Protein AF-A0A2E4CEV9-F1 (afdb_monomer)

Sequence (209 aa):
AVVLDLYVKAAEQLEVLGEGFYEPPEMVGGQFAQVIVSDEGRLRVISERAWQNVLRPCDTTHDGDVTTLDALVVLNHLRVYGSELPEAPILADFGGVFPDVSGDGRATAFDSLLVLNQIVSMDSPEGESSELSVPRDFAKWLQVADWQANPTDELLATWQPLPMKVASVSHPADQAIHDLYSTTDATLDMKTDDEIEHVGDLLGSKNSV

Radius of gyration: 30.83 Å; Cα contacts (8 Å, |Δi|>4): 240; chains: 1; bounding box: 63×76×94 Å

Structure (mmCIF, N/CA/C/O backbone):
data_AF-A0A2E4CEV9-F1
#
_entry.id   AF-A0A2E4CEV9-F1
#
loop_
_atom_site.group_PDB
_atom_site.id
_atom_site.type_symbol
_atom_site.label_atom_id
_atom_site.label_alt_id
_atom_site.label_comp_id
_atom_site.label_asym_id
_atom_site.label_entity_id
_atom_site.label_seq_id
_atom_site.pdbx_PDB_ins_code
_atom_site.Cartn_x
_atom_site.Cartn_y
_atom_site.Cartn_z
_atom_site.occupancy
_atom_site.B_iso_or_equiv
_atom_site.auth_seq_id
_atom_site.auth_comp_id
_atom_site.auth_asym_id
_atom_site.auth_atom_id
_atom_site.pdbx_PDB_model_num
ATOM 1 N N . ALA A 1 1 ? 6.410 -15.538 -22.702 1.00 69.50 1 ALA A N 1
ATOM 2 C CA . ALA A 1 1 ? 6.382 -15.310 -21.249 1.00 69.50 1 ALA A CA 1
ATOM 3 C C . ALA A 1 1 ? 5.277 -16.167 -20.654 1.00 69.50 1 ALA A C 1
ATOM 5 O O . ALA A 1 1 ? 4.206 -16.239 -21.253 1.00 69.50 1 ALA A O 1
ATOM 6 N N . VAL A 1 2 ? 5.553 -16.862 -19.552 1.00 84.94 2 VAL A N 1
ATOM 7 C CA . VAL A 1 2 ? 4.515 -17.553 -18.777 1.00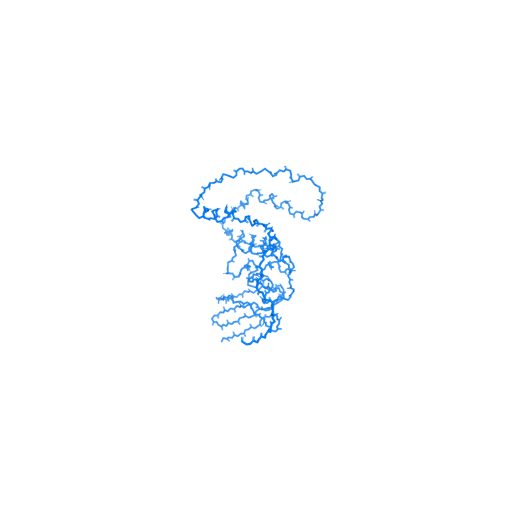 84.94 2 VAL A CA 1
ATOM 8 C C . VAL A 1 2 ? 3.705 -16.488 -18.042 1.00 84.94 2 VAL A C 1
ATOM 10 O O . VAL A 1 2 ? 4.289 -15.550 -17.506 1.00 84.94 2 VAL A O 1
ATOM 13 N N . VAL A 1 3 ? 2.377 -16.608 -18.060 1.00 88.38 3 VAL A N 1
ATOM 14 C CA . VAL A 1 3 ? 1.483 -15.744 -17.283 1.00 88.38 3 VAL A CA 1
ATOM 15 C C . VAL A 1 3 ? 0.762 -16.614 -16.269 1.00 88.38 3 VAL A C 1
ATOM 17 O O . VAL A 1 3 ? 0.170 -17.626 -16.650 1.00 88.38 3 VAL A O 1
ATOM 20 N N . LEU A 1 4 ? 0.843 -16.235 -14.998 1.00 88.06 4 LEU A N 1
ATOM 21 C CA . LEU A 1 4 ? 0.189 -16.929 -13.898 1.00 88.06 4 LEU A CA 1
ATOM 22 C C . LEU A 1 4 ? -0.794 -15.977 -13.216 1.00 88.06 4 LEU A C 1
ATOM 24 O O . LEU A 1 4 ? -0.410 -14.869 -12.846 1.00 88.06 4 LEU A O 1
ATOM 28 N N . ASP A 1 5 ? -2.031 -16.427 -13.024 1.00 90.19 5 ASP A N 1
ATOM 29 C CA . ASP A 1 5 ? -3.026 -15.705 -12.232 1.00 90.19 5 ASP A CA 1
ATOM 30 C C . ASP A 1 5 ? -3.123 -16.377 -10.853 1.00 90.19 5 ASP A C 1
ATOM 32 O O . ASP A 1 5 ? -3.416 -17.574 -10.752 1.00 90.19 5 ASP A O 1
ATOM 36 N N . LEU A 1 6 ? -2.850 -15.618 -9.793 1.00 89.12 6 LEU A N 1
ATOM 37 C CA . LEU A 1 6 ? -2.877 -16.073 -8.406 1.00 89.12 6 LEU A CA 1
ATOM 38 C C . LEU A 1 6 ? -4.004 -15.369 -7.651 1.00 89.12 6 LEU A C 1
ATOM 40 O O . LEU A 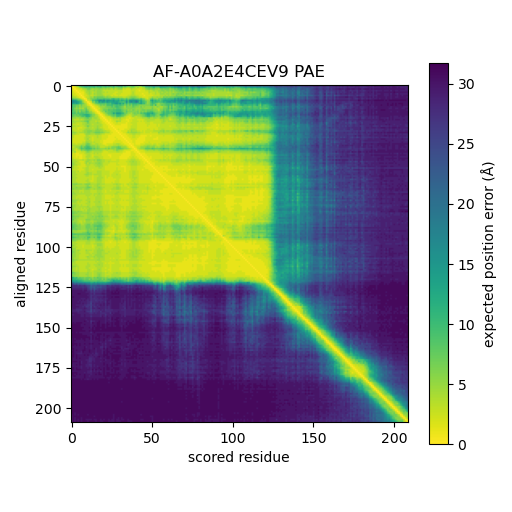1 6 ? -4.093 -14.143 -7.656 1.00 89.12 6 LEU A O 1
ATOM 44 N N . TYR A 1 7 ? -4.836 -16.156 -6.974 1.00 88.81 7 TYR A N 1
ATOM 45 C CA . TYR A 1 7 ? -5.925 -15.663 -6.135 1.00 88.81 7 TYR A CA 1
ATOM 46 C C . TYR A 1 7 ? -5.511 -15.774 -4.671 1.00 88.81 7 TYR A C 1
ATOM 48 O O . TYR A 1 7 ? -5.239 -16.878 -4.198 1.00 88.81 7 TYR A O 1
ATOM 56 N N . VAL A 1 8 ? -5.466 -14.641 -3.974 1.00 85.62 8 VAL A N 1
ATOM 57 C CA . VAL A 1 8 ? -4.940 -14.526 -2.608 1.00 85.62 8 VAL A CA 1
ATOM 58 C C . VAL A 1 8 ? -6.040 -14.050 -1.666 1.00 85.62 8 VAL A C 1
ATOM 60 O O . VAL A 1 8 ? -6.771 -13.103 -1.964 1.00 85.62 8 VAL A O 1
ATOM 63 N N . LYS A 1 9 ? -6.163 -14.717 -0.517 1.00 81.19 9 LYS A N 1
ATOM 64 C CA . LYS A 1 9 ? -7.089 -14.310 0.549 1.00 81.19 9 LYS A CA 1
ATOM 65 C C . LYS A 1 9 ? -6.460 -13.242 1.435 1.00 81.19 9 LYS A C 1
ATOM 67 O O . LYS A 1 9 ? -5.244 -13.193 1.576 1.00 81.19 9 LYS A O 1
ATOM 72 N N . ALA A 1 10 ? -7.293 -12.456 2.114 1.00 66.31 10 ALA A N 1
ATOM 73 C CA . ALA A 1 10 ? -6.883 -11.272 2.878 1.00 66.31 10 ALA A CA 1
ATOM 74 C C . ALA A 1 10 ? -5.729 -11.451 3.899 1.00 66.31 10 ALA A C 1
ATOM 76 O O . ALA A 1 10 ? -5.115 -10.464 4.289 1.00 66.31 10 ALA A O 1
ATOM 77 N N . ALA A 1 11 ? -5.422 -12.666 4.363 1.00 61.22 11 ALA A N 1
ATOM 78 C CA . ALA A 1 11 ? -4.392 -12.906 5.381 1.00 61.22 11 ALA A CA 1
ATOM 79 C C . ALA A 1 11 ? -3.009 -13.307 4.827 1.00 61.22 11 ALA A C 1
ATOM 81 O O . ALA A 1 11 ? -2.077 -13.481 5.610 1.00 61.22 11 ALA A O 1
ATOM 82 N N . GLU A 1 12 ? -2.866 -13.496 3.515 1.00 68.81 12 GLU A N 1
ATOM 83 C CA . GLU A 1 12 ? -1.642 -14.026 2.907 1.00 68.81 12 GLU A CA 1
ATOM 84 C C . GLU A 1 12 ? -0.803 -12.894 2.288 1.00 68.81 12 GLU A C 1
ATOM 86 O O . GLU A 1 12 ? -1.278 -12.157 1.427 1.00 68.81 12 GLU A O 1
ATOM 91 N N . GLN A 1 13 ? 0.451 -12.754 2.733 1.00 70.31 13 GLN A N 1
ATOM 92 C CA . GLN A 1 13 ? 1.457 -11.902 2.087 1.00 70.31 13 GLN A CA 1
ATOM 93 C C . GLN A 1 13 ? 2.272 -12.724 1.092 1.00 70.31 13 GLN A C 1
ATOM 95 O O . GLN A 1 13 ? 2.547 -13.902 1.334 1.00 70.31 13 GLN A O 1
ATOM 100 N N . LEU A 1 14 ? 2.665 -12.099 -0.018 1.00 78.56 14 LEU A N 1
ATOM 101 C CA . LEU A 1 14 ? 3.467 -12.753 -1.041 1.00 78.56 14 LEU A CA 1
ATOM 102 C C . LEU A 1 14 ? 4.930 -12.356 -0.914 1.00 78.56 14 LEU A C 1
ATOM 104 O O . LEU A 1 14 ? 5.278 -11.181 -0.967 1.00 78.56 14 LEU A O 1
ATOM 108 N N . GLU A 1 15 ? 5.788 -13.364 -0.835 1.00 74.12 15 GLU A N 1
ATOM 109 C CA . GLU A 1 15 ? 7.222 -13.197 -1.013 1.00 74.12 15 GLU A CA 1
ATOM 110 C C . GLU A 1 15 ? 7.592 -13.638 -2.431 1.00 74.12 15 GLU A C 1
ATOM 112 O O . GLU A 1 15 ? 7.352 -14.782 -2.830 1.00 74.12 15 GLU A O 1
ATOM 117 N N . VAL A 1 16 ? 8.164 -12.724 -3.212 1.00 69.62 16 VAL A N 1
ATOM 118 C CA . VAL A 1 16 ? 8.698 -13.040 -4.538 1.00 69.62 16 VAL A CA 1
ATOM 119 C C . VAL A 1 16 ? 10.172 -13.387 -4.380 1.00 69.62 16 VAL A C 1
ATOM 121 O O . VAL A 1 16 ? 10.996 -12.534 -4.062 1.00 69.62 16 VAL A O 1
ATOM 124 N N . LEU A 1 17 ? 10.506 -14.661 -4.592 1.00 69.94 17 LEU A N 1
ATOM 125 C CA . LEU A 1 17 ? 11.883 -15.149 -4.560 1.00 69.94 17 LEU A CA 1
ATOM 126 C C . LEU A 1 17 ? 12.555 -14.860 -5.908 1.00 69.94 17 LEU A C 1
ATOM 128 O O . LEU A 1 17 ? 12.492 -15.676 -6.825 1.00 69.94 17 LEU A O 1
ATOM 132 N N . GLY A 1 18 ? 13.170 -13.686 -6.039 1.00 70.44 18 GLY A N 1
ATOM 133 C CA . GLY A 1 18 ? 13.896 -13.272 -7.242 1.00 70.44 18 GLY A CA 1
ATOM 134 C C . GLY A 1 18 ? 13.736 -11.786 -7.541 1.00 70.44 18 GLY A C 1
ATOM 135 O O . GLY A 1 18 ? 13.060 -11.067 -6.810 1.00 70.44 18 GLY A O 1
ATOM 136 N N . GLU A 1 19 ? 14.357 -11.326 -8.626 1.00 71.94 19 GLU A N 1
ATOM 137 C CA . GLU A 1 19 ? 14.128 -9.965 -9.108 1.00 71.94 19 GLU A CA 1
ATOM 138 C C . GLU A 1 19 ? 12.799 -9.904 -9.864 1.00 71.94 19 GLU A C 1
ATOM 140 O O . GLU A 1 19 ? 12.564 -10.640 -10.826 1.00 71.94 19 GLU A O 1
ATOM 145 N N . GLY A 1 20 ? 11.915 -9.026 -9.402 1.00 76.50 20 GLY A N 1
ATOM 146 C CA . GLY A 1 20 ? 10.655 -8.714 -10.051 1.00 76.50 20 GLY A CA 1
ATOM 147 C C . GLY A 1 20 ? 10.344 -7.239 -9.861 1.00 76.50 20 GLY A C 1
ATOM 148 O O . GLY A 1 20 ? 10.626 -6.674 -8.807 1.00 76.50 20 GLY A O 1
ATOM 149 N N . PHE A 1 21 ? 9.783 -6.617 -10.888 1.00 84.00 21 PHE A N 1
ATOM 150 C CA . PHE A 1 21 ? 9.321 -5.239 -10.840 1.00 84.00 21 PHE A CA 1
ATOM 151 C C . PHE A 1 21 ? 7.812 -5.196 -11.013 1.00 84.00 21 PHE A C 1
ATOM 153 O O . PHE A 1 21 ? 7.191 -6.076 -11.616 1.00 84.00 21 PHE A O 1
ATOM 160 N N . TYR A 1 22 ? 7.222 -4.144 -10.479 1.00 86.50 22 TYR A N 1
ATOM 161 C CA . TYR A 1 22 ? 5.807 -3.891 -10.637 1.00 86.50 22 TYR A CA 1
ATOM 162 C C . TYR A 1 22 ? 5.506 -3.264 -11.978 1.00 86.50 22 TYR A C 1
ATOM 164 O O . TYR A 1 22 ? 6.195 -2.348 -12.429 1.00 86.50 22 TYR A O 1
ATOM 172 N N . GLU A 1 23 ? 4.431 -3.732 -12.588 1.00 89.44 23 GLU A N 1
ATOM 173 C CA . GLU A 1 23 ? 3.796 -3.041 -13.696 1.00 89.44 23 GLU A CA 1
ATOM 174 C C . GLU A 1 23 ? 2.464 -2.450 -13.236 1.00 89.44 23 GLU A C 1
ATOM 176 O O . GLU A 1 23 ? 1.873 -2.931 -12.266 1.00 89.44 23 GLU A O 1
ATOM 181 N N . PRO 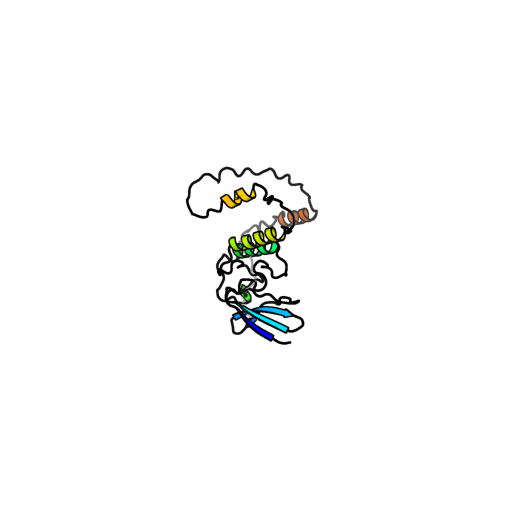A 1 24 ? 1.947 -1.430 -13.947 1.00 89.81 24 PRO A N 1
ATOM 182 C CA . PRO A 1 24 ? 0.615 -0.916 -13.687 1.00 89.81 24 PRO A CA 1
ATOM 183 C C . PRO A 1 24 ? -0.416 -2.050 -13.554 1.00 89.81 24 PRO A C 1
ATOM 185 O O . PRO A 1 24 ? -0.377 -3.013 -14.330 1.00 89.81 24 PRO A O 1
ATOM 188 N N . PRO A 1 25 ? -1.343 -1.942 -12.589 1.00 92.75 25 PRO A N 1
ATOM 189 C CA . PRO A 1 25 ? -2.319 -2.988 -12.341 1.00 92.75 25 PRO A CA 1
ATOM 190 C C . PRO A 1 25 ? -3.240 -3.183 -13.549 1.00 92.75 25 PRO A C 1
ATOM 192 O O . PRO A 1 25 ? -3.445 -2.283 -14.368 1.00 92.75 25 PRO A O 1
ATOM 195 N N . GLU A 1 26 ? -3.833 -4.370 -13.645 1.00 94.94 26 GLU A N 1
ATOM 196 C CA . GLU A 1 26 ? -4.744 -4.749 -14.725 1.00 94.94 26 GLU A CA 1
ATOM 197 C C . GLU A 1 26 ? -6.097 -5.206 -14.185 1.00 94.94 26 GLU A C 1
ATOM 199 O O . GLU A 1 26 ? -6.206 -5.701 -13.068 1.00 94.94 26 GLU A O 1
ATOM 204 N N . MET A 1 27 ? -7.137 -5.106 -15.016 1.00 94.75 27 MET A N 1
ATOM 205 C CA . MET A 1 27 ? -8.403 -5.783 -14.743 1.00 94.75 27 MET A CA 1
ATOM 206 C C . MET A 1 27 ? -8.374 -7.185 -15.352 1.00 94.75 27 MET A C 1
ATOM 208 O O . MET A 1 27 ? -8.320 -7.334 -16.574 1.00 94.75 27 MET A O 1
ATOM 212 N N . VAL A 1 28 ? -8.472 -8.217 -14.518 1.00 93.00 28 VAL A N 1
ATOM 213 C CA . VAL A 1 28 ? -8.535 -9.624 -14.937 1.00 93.00 28 VAL A CA 1
ATOM 214 C C . VAL A 1 28 ? -9.897 -10.177 -14.551 1.00 93.00 28 VAL A C 1
ATOM 216 O O . VAL A 1 28 ? -10.248 -10.222 -13.378 1.00 93.00 28 VAL A O 1
ATOM 219 N N . GLY A 1 29 ? -10.718 -10.542 -15.539 1.00 89.56 29 GLY A N 1
ATOM 220 C CA . GLY A 1 29 ? -12.066 -11.063 -15.269 1.00 89.56 29 GLY A CA 1
ATOM 221 C C . GLY A 1 29 ? -12.983 -10.086 -14.514 1.00 89.56 29 GLY A C 1
ATOM 222 O O . GLY A 1 29 ? -13.923 -10.521 -13.860 1.00 89.56 29 GLY A O 1
ATOM 223 N N . GLY A 1 30 ? -12.710 -8.778 -14.588 1.00 90.25 30 GLY A N 1
ATOM 224 C CA . GLY A 1 30 ? -13.432 -7.747 -13.832 1.00 90.25 30 GLY A CA 1
ATOM 225 C C . GLY A 1 30 ? -12.905 -7.507 -12.414 1.00 90.25 30 GLY A C 1
ATOM 226 O O . GLY A 1 30 ? -13.469 -6.678 -11.709 1.00 90.25 30 GLY A O 1
ATOM 227 N N . GLN A 1 31 ? -11.826 -8.177 -12.008 1.00 92.00 31 GLN A N 1
ATOM 228 C CA . GLN A 1 31 ? -11.169 -7.982 -10.716 1.00 92.00 31 GLN A CA 1
ATOM 229 C C . GLN A 1 31 ? -9.855 -7.222 -10.885 1.00 92.00 31 GLN A C 1
ATOM 231 O O . GLN A 1 31 ? -9.158 -7.392 -11.886 1.00 92.00 31 GLN A O 1
ATOM 236 N N . PHE A 1 32 ? -9.525 -6.386 -9.906 1.00 94.12 32 PHE A N 1
ATOM 237 C CA . PHE A 1 32 ? -8.257 -5.670 -9.860 1.00 94.12 32 PHE A CA 1
ATOM 238 C C . PHE A 1 32 ? -7.114 -6.647 -9.574 1.00 94.12 32 PHE A C 1
ATOM 240 O O . PHE A 1 32 ? -7.159 -7.392 -8.593 1.00 94.12 32 PHE A O 1
ATOM 247 N N . ALA A 1 33 ? -6.102 -6.642 -10.436 1.00 94.69 33 ALA A N 1
ATOM 248 C CA . ALA A 1 33 ? -4.931 -7.489 -10.315 1.00 94.69 33 ALA A CA 1
ATOM 249 C C . ALA A 1 33 ? -3.657 -6.644 -10.251 1.00 94.69 33 ALA A C 1
ATOM 251 O O . ALA A 1 33 ? -3.369 -5.861 -11.158 1.00 94.69 33 ALA A O 1
ATOM 252 N N . GLN A 1 34 ? -2.870 -6.855 -9.200 1.00 93.44 34 GLN A N 1
ATOM 253 C CA . GLN A 1 34 ? -1.516 -6.320 -9.084 1.00 93.44 34 GLN A CA 1
ATOM 254 C C . GLN A 1 34 ? -0.585 -7.138 -9.975 1.00 93.44 34 GLN A C 1
ATOM 256 O O . GLN A 1 34 ? -0.665 -8.369 -9.995 1.00 93.44 34 GLN A O 1
ATOM 261 N N . VAL A 1 35 ? 0.262 -6.467 -10.751 1.00 93.31 35 VAL A N 1
ATOM 262 C CA . VAL A 1 35 ? 1.083 -7.120 -11.770 1.00 93.31 35 VAL A CA 1
ATOM 263 C C . VAL A 1 35 ? 2.546 -7.061 -11.373 1.00 93.31 35 VAL A C 1
ATOM 265 O O . VAL A 1 35 ? 3.107 -5.987 -11.197 1.00 93.31 35 VAL A O 1
ATOM 268 N N . ILE A 1 36 ? 3.175 -8.229 -11.320 1.00 91.06 36 ILE A N 1
ATOM 269 C CA . ILE A 1 36 ? 4.599 -8.384 -11.043 1.00 91.06 36 ILE A CA 1
ATOM 270 C C . ILE A 1 36 ? 5.235 -9.087 -12.238 1.00 91.06 36 ILE A C 1
ATOM 272 O O . ILE A 1 36 ? 4.745 -10.124 -12.693 1.00 91.06 36 ILE A O 1
ATOM 276 N N . VAL A 1 37 ? 6.316 -8.527 -12.766 1.00 90.19 37 VAL A N 1
ATOM 277 C CA . VAL A 1 37 ? 7.030 -9.054 -13.930 1.00 90.19 37 VAL A CA 1
ATOM 278 C C . VAL A 1 37 ? 8.472 -9.354 -13.558 1.00 90.19 37 VAL A C 1
ATOM 280 O O . VAL A 1 37 ? 9.129 -8.567 -12.884 1.00 90.19 37 VAL A O 1
ATOM 283 N N . SER A 1 38 ? 8.960 -10.500 -14.019 1.00 87.06 38 SER A N 1
ATOM 284 C CA . SER A 1 38 ? 10.362 -10.900 -13.965 1.00 87.06 38 SER A CA 1
ATOM 285 C C . SER A 1 38 ? 10.830 -11.361 -15.347 1.00 87.06 38 SER A C 1
ATOM 287 O O . SER A 1 38 ? 10.042 -11.459 -16.294 1.00 87.06 38 SER A O 1
ATOM 289 N N . ASP A 1 39 ? 12.110 -11.708 -15.462 1.00 84.56 39 ASP A N 1
ATOM 290 C CA . ASP A 1 39 ? 12.680 -12.270 -16.693 1.00 84.56 39 ASP A CA 1
ATOM 291 C C . ASP A 1 39 ? 12.013 -13.593 -17.118 1.00 84.56 39 ASP A C 1
ATOM 293 O O . ASP A 1 39 ? 11.989 -13.952 -18.299 1.00 84.56 39 ASP A O 1
ATOM 297 N N . GLU A 1 40 ? 11.448 -14.330 -16.160 1.00 83.00 40 GLU A N 1
ATOM 298 C CA . GLU A 1 40 ? 10.874 -15.660 -16.373 1.00 83.00 40 GLU A CA 1
ATOM 299 C C . GLU A 1 40 ? 9.386 -15.608 -16.751 1.00 83.00 40 GLU A C 1
ATOM 301 O O . GLU A 1 40 ? 8.857 -16.516 -17.410 1.00 83.00 40 GLU A O 1
ATOM 306 N N . GLY A 1 41 ? 8.688 -14.532 -16.385 1.00 87.81 41 GLY A N 1
ATOM 307 C CA . GLY A 1 41 ? 7.264 -14.418 -16.641 1.00 87.81 41 GLY A CA 1
ATOM 308 C C . GLY A 1 41 ? 6.579 -13.267 -15.927 1.00 87.81 41 GLY A C 1
ATOM 309 O O . GLY A 1 41 ? 7.192 -12.319 -15.450 1.00 87.81 41 GLY A O 1
ATOM 310 N N . ARG A 1 42 ? 5.253 -13.358 -15.901 1.00 90.94 42 ARG A N 1
ATOM 311 C CA . ARG A 1 42 ? 4.364 -12.344 -15.350 1.00 90.94 42 ARG A CA 1
ATOM 312 C C . ARG A 1 42 ? 3.374 -12.989 -14.393 1.00 90.94 42 ARG A C 1
ATOM 314 O O . ARG A 1 42 ? 2.683 -13.940 -14.755 1.00 90.94 42 ARG A O 1
ATOM 321 N N . LEU A 1 43 ? 3.296 -12.446 -13.190 1.00 90.81 43 LEU A N 1
ATOM 322 C CA . LEU A 1 43 ? 2.367 -12.835 -12.145 1.00 90.81 43 LEU A CA 1
ATOM 323 C C . LEU A 1 43 ? 1.292 -11.755 -12.015 1.00 90.81 43 LEU A C 1
ATOM 325 O O . LEU A 1 43 ? 1.600 -10.574 -11.861 1.00 90.81 43 LEU A O 1
ATOM 329 N N . ARG A 1 44 ? 0.025 -12.163 -12.079 1.00 94.25 44 ARG A N 1
ATOM 330 C CA . ARG A 1 44 ? -1.123 -11.311 -11.770 1.00 94.25 44 ARG A CA 1
ATOM 331 C C . ARG A 1 44 ? -1.738 -11.775 -10.463 1.00 94.25 44 ARG A C 1
ATOM 333 O O . ARG A 1 44 ? -2.172 -12.919 -10.357 1.00 94.25 44 ARG A O 1
ATOM 340 N N . VAL A 1 45 ? -1.771 -10.893 -9.478 1.00 92.00 45 VAL A N 1
ATOM 341 C CA . VAL A 1 45 ? -2.255 -11.191 -8.133 1.00 92.00 45 VAL A CA 1
ATOM 342 C C . VAL A 1 45 ? -3.607 -10.530 -7.931 1.00 92.00 45 VAL A C 1
ATOM 344 O O . VAL A 1 45 ? -3.704 -9.305 -7.898 1.00 92.00 45 VAL A O 1
ATOM 347 N N . ILE A 1 46 ? -4.644 -11.346 -7.777 1.00 93.00 46 ILE A N 1
ATOM 348 C CA . ILE A 1 46 ? -5.998 -10.912 -7.437 1.00 93.00 46 ILE A CA 1
ATOM 349 C C . ILE A 1 46 ? -6.178 -11.144 -5.937 1.00 93.00 46 ILE A C 1
ATOM 351 O O . ILE A 1 46 ? -6.231 -12.288 -5.483 1.00 93.00 46 ILE A O 1
ATOM 355 N N . SER A 1 47 ? -6.240 -10.055 -5.174 1.00 90.44 47 SER A N 1
ATOM 356 C CA . SER A 1 47 ? -6.336 -10.071 -3.711 1.00 90.44 47 SER A CA 1
ATOM 357 C C . SER A 1 47 ? -7.692 -9.548 -3.244 1.00 90.44 47 SER A C 1
ATOM 359 O O . SER A 1 47 ? -8.229 -8.605 -3.823 1.00 90.44 47 SER A O 1
ATOM 361 N N . GLU A 1 48 ? -8.215 -10.110 -2.152 1.00 90.12 48 GLU A N 1
ATOM 362 C CA . GLU A 1 48 ? -9.357 -9.537 -1.417 1.00 90.12 48 GLU A CA 1
ATOM 363 C C . GLU A 1 48 ? -9.026 -8.161 -0.802 1.00 90.12 48 GLU A C 1
ATOM 365 O O . GLU A 1 48 ? -9.925 -7.381 -0.509 1.00 90.12 48 GLU A O 1
ATOM 370 N N . ARG A 1 49 ? -7.734 -7.838 -0.646 1.00 91.31 49 ARG A N 1
ATOM 371 C CA . ARG A 1 49 ? -7.221 -6.537 -0.190 1.00 91.31 49 ARG A CA 1
ATOM 372 C C . ARG A 1 49 ? -6.582 -5.778 -1.345 1.00 91.31 49 ARG A C 1
ATOM 374 O O . ARG A 1 49 ? -5.380 -5.534 -1.363 1.00 91.31 49 ARG A O 1
ATOM 381 N N . ALA A 1 50 ? -7.384 -5.436 -2.346 1.00 92.38 50 ALA A N 1
ATOM 382 C CA . ALA A 1 50 ? -6.884 -4.834 -3.581 1.00 92.38 50 ALA A CA 1
ATOM 383 C C . ALA A 1 50 ? -6.173 -3.476 -3.379 1.00 92.38 50 ALA A C 1
ATOM 385 O O . ALA A 1 50 ? -5.312 -3.121 -4.181 1.00 92.38 50 ALA A O 1
ATOM 386 N N . TRP A 1 51 ? -6.492 -2.759 -2.295 1.00 95.25 51 TRP A N 1
ATOM 387 C CA . TRP A 1 51 ? -5.889 -1.474 -1.912 1.00 95.25 51 TRP A CA 1
ATOM 388 C C . TRP A 1 51 ? -4.623 -1.581 -1.056 1.00 95.25 51 TRP A C 1
ATOM 390 O O . TRP A 1 51 ? -4.035 -0.555 -0.719 1.00 95.25 51 TRP A O 1
ATOM 400 N N . GLN A 1 52 ? -4.197 -2.800 -0.728 1.00 94.19 52 GLN A N 1
ATOM 401 C CA . GLN A 1 52 ? -2.963 -3.077 -0.006 1.00 94.19 52 GLN A CA 1
ATOM 402 C C . GLN A 1 52 ? -1.917 -3.616 -0.982 1.00 94.19 52 GLN A C 1
ATOM 404 O O . GLN A 1 52 ? -2.216 -4.490 -1.798 1.00 94.19 52 GLN A O 1
ATOM 409 N N . ASN A 1 53 ? -0.675 -3.145 -0.886 1.00 93.44 53 ASN A N 1
ATOM 410 C CA . ASN A 1 53 ? 0.427 -3.714 -1.656 1.00 93.44 53 ASN A CA 1
ATOM 411 C C . ASN A 1 53 ? 0.671 -5.176 -1.222 1.00 93.44 53 ASN A C 1
ATOM 413 O O . ASN A 1 53 ? 0.970 -5.439 -0.054 1.00 93.44 53 ASN A O 1
ATOM 417 N N . VAL A 1 54 ? 0.555 -6.125 -2.163 1.00 91.62 54 VAL A N 1
ATOM 418 C CA . VAL A 1 54 ? 0.669 -7.576 -1.886 1.00 91.62 54 VAL A CA 1
ATOM 419 C C . VAL A 1 54 ? 2.088 -8.040 -1.573 1.00 91.62 54 VAL A C 1
ATOM 421 O O . VAL A 1 54 ? 2.254 -9.081 -0.937 1.00 91.62 54 VAL A O 1
ATOM 424 N N . LEU A 1 55 ? 3.097 -7.296 -2.033 1.00 88.69 55 LEU A N 1
ATOM 425 C CA . LEU A 1 55 ? 4.504 -7.596 -1.772 1.00 88.69 55 LEU A CA 1
ATOM 426 C C . LEU A 1 55 ? 4.938 -7.036 -0.426 1.00 88.69 55 LEU A C 1
ATOM 428 O O . LEU A 1 55 ? 5.608 -7.706 0.358 1.00 88.69 55 LEU A O 1
ATOM 432 N N . ARG A 1 56 ? 4.570 -5.782 -0.162 1.00 90.31 56 ARG A N 1
ATOM 433 C CA . ARG A 1 56 ? 4.988 -5.082 1.045 1.00 90.31 56 ARG A CA 1
ATOM 434 C C . ARG A 1 56 ? 3.960 -4.021 1.428 1.00 90.31 56 ARG A C 1
ATOM 436 O O . ARG A 1 56 ? 3.994 -2.933 0.870 1.00 90.31 56 ARG A O 1
ATOM 443 N N . PRO A 1 57 ? 3.092 -4.274 2.422 1.00 93.31 57 PRO A N 1
ATOM 444 C CA . PRO A 1 57 ? 2.013 -3.344 2.760 1.00 93.31 57 PRO A CA 1
ATOM 445 C C . PRO A 1 57 ? 2.458 -1.924 3.119 1.00 93.31 57 PRO A C 1
ATOM 447 O O . PRO A 1 57 ? 1.707 -0.991 2.883 1.00 93.31 57 PRO A O 1
ATOM 450 N N . CYS A 1 58 ? 3.656 -1.754 3.694 1.00 95.44 58 CYS A N 1
ATOM 451 C CA . CYS A 1 58 ? 4.177 -0.434 4.075 1.00 95.44 58 CYS A CA 1
ATOM 452 C C . CYS A 1 58 ? 4.817 0.352 2.917 1.00 95.44 58 CYS A C 1
ATOM 454 O O . CYS A 1 58 ? 5.110 1.526 3.104 1.00 95.44 58 CYS A O 1
ATOM 456 N N . ASP A 1 59 ? 5.048 -0.281 1.765 1.00 94.94 59 ASP A N 1
ATOM 457 C CA . ASP A 1 59 ? 5.472 0.380 0.525 1.00 94.94 59 ASP A CA 1
ATOM 458 C C . ASP A 1 59 ? 4.203 0.714 -0.273 1.00 94.94 59 ASP A C 1
ATOM 460 O O . ASP A 1 59 ? 3.628 -0.110 -0.984 1.00 94.94 59 ASP A O 1
ATOM 464 N N . THR A 1 60 ? 3.682 1.909 -0.050 1.00 95.88 60 THR A N 1
ATOM 465 C CA . THR A 1 60 ? 2.387 2.363 -0.572 1.00 95.88 60 THR A CA 1
ATOM 466 C C . THR A 1 60 ? 2.511 3.011 -1.949 1.00 95.88 60 THR A C 1
ATOM 468 O O . THR A 1 60 ? 1.522 3.063 -2.684 1.00 95.88 60 THR A O 1
ATOM 471 N N . THR A 1 61 ? 3.706 3.492 -2.311 1.00 93.75 61 THR A N 1
ATOM 472 C CA . THR A 1 61 ? 4.046 3.972 -3.659 1.00 93.75 61 THR A CA 1
ATOM 473 C C . THR A 1 61 ? 4.419 2.832 -4.601 1.00 93.75 61 THR A C 1
ATOM 475 O O . THR A 1 61 ? 4.352 3.011 -5.818 1.00 93.75 61 THR A O 1
ATOM 478 N N . HIS A 1 62 ? 4.751 1.662 -4.052 1.00 89.62 62 HIS A N 1
ATOM 479 C CA . HIS A 1 62 ? 5.260 0.511 -4.782 1.00 89.62 62 HIS A CA 1
ATOM 480 C C . HIS A 1 62 ? 6.570 0.825 -5.520 1.00 89.62 62 HIS A C 1
ATOM 482 O O . HIS A 1 62 ? 6.761 0.435 -6.672 1.00 89.62 62 HIS A O 1
ATOM 488 N N . ASP A 1 63 ? 7.471 1.579 -4.897 1.00 90.19 63 ASP A N 1
ATOM 489 C CA . ASP A 1 63 ? 8.789 1.860 -5.481 1.00 90.19 63 ASP A CA 1
ATOM 490 C C . ASP A 1 63 ? 9.879 0.884 -5.010 1.00 90.19 63 ASP A C 1
ATOM 492 O O . ASP A 1 63 ? 10.993 0.902 -5.538 1.00 90.19 63 ASP A O 1
ATOM 496 N N . GLY A 1 64 ? 9.534 -0.036 -4.104 1.00 88.50 64 GLY A N 1
ATOM 497 C CA . GLY A 1 64 ? 10.431 -1.050 -3.565 1.00 88.50 64 GLY A CA 1
ATOM 498 C C . GLY A 1 64 ? 11.133 -0.629 -2.275 1.00 88.50 64 GLY A C 1
ATOM 499 O O . GLY A 1 64 ? 11.736 -1.489 -1.621 1.00 88.50 64 GLY A O 1
ATOM 500 N N . ASP A 1 65 ? 11.008 0.631 -1.860 1.00 90.25 65 ASP A N 1
ATOM 501 C CA . ASP A 1 65 ? 11.519 1.156 -0.600 1.00 90.25 65 ASP A CA 1
ATOM 502 C C . ASP A 1 65 ? 10.361 1.464 0.364 1.00 90.25 65 ASP A C 1
ATOM 504 O O . ASP A 1 65 ? 9.211 1.601 -0.023 1.00 90.25 65 ASP A O 1
ATOM 508 N N . VAL A 1 66 ? 10.642 1.497 1.670 1.00 93.25 66 VAL A N 1
ATOM 509 C CA . VAL A 1 66 ? 9.670 1.983 2.666 1.00 93.25 66 VAL A CA 1
ATOM 510 C C . VAL A 1 66 ? 10.230 3.263 3.247 1.00 93.25 66 VAL A C 1
ATOM 512 O O . VAL A 1 66 ? 11.213 3.242 3.987 1.00 93.25 66 VAL A O 1
ATOM 515 N N . THR A 1 67 ? 9.619 4.386 2.897 1.00 94.06 67 THR A N 1
ATOM 516 C CA . THR A 1 67 ? 10.106 5.716 3.253 1.00 94.06 67 THR A CA 1
ATOM 517 C C . THR A 1 67 ? 8.990 6.590 3.812 1.00 94.06 67 THR A C 1
ATOM 519 O O . THR A 1 67 ? 7.810 6.254 3.803 1.00 94.06 67 THR A O 1
ATOM 522 N N . THR A 1 68 ? 9.338 7.781 4.299 1.00 96.38 68 THR A N 1
ATOM 523 C CA . THR A 1 68 ? 8.330 8.749 4.754 1.00 96.38 68 THR A CA 1
ATOM 524 C C . THR A 1 68 ? 7.373 9.163 3.629 1.00 96.38 68 THR A C 1
ATOM 526 O O . THR A 1 68 ? 6.260 9.602 3.919 1.00 96.38 68 THR A O 1
ATOM 529 N N . LEU A 1 69 ? 7.772 9.025 2.355 1.00 96.75 69 LEU A N 1
ATOM 530 C CA . LEU A 1 69 ? 6.892 9.295 1.217 1.00 96.75 69 LEU A CA 1
ATOM 531 C C . LEU A 1 69 ? 5.651 8.400 1.260 1.00 96.75 69 LEU A C 1
ATOM 533 O O . LEU A 1 69 ? 4.551 8.903 1.039 1.00 96.75 69 LEU A O 1
ATOM 537 N N . ASP A 1 70 ? 5.816 7.135 1.643 1.00 97.94 70 ASP A N 1
ATOM 538 C CA . ASP A 1 70 ? 4.719 6.183 1.768 1.00 97.94 70 ASP A CA 1
ATOM 539 C C . ASP A 1 70 ? 3.668 6.656 2.775 1.00 97.94 70 ASP A C 1
ATOM 541 O O . ASP A 1 70 ? 2.479 6.769 2.485 1.00 97.94 70 ASP A O 1
ATOM 545 N N . ALA A 1 71 ? 4.114 7.086 3.954 1.00 97.31 71 ALA A N 1
ATOM 546 C CA . ALA A 1 71 ? 3.210 7.609 4.973 1.00 97.31 71 ALA A CA 1
ATOM 547 C C . ALA A 1 71 ? 2.468 8.874 4.496 1.00 97.31 71 ALA A C 1
ATOM 549 O O . ALA A 1 71 ? 1.291 9.077 4.823 1.00 97.31 71 ALA A O 1
ATOM 550 N N . LEU A 1 72 ? 3.150 9.729 3.723 1.00 97.94 72 LEU A N 1
ATOM 551 C CA . LEU A 1 72 ? 2.594 10.976 3.202 1.00 97.94 72 LEU A CA 1
ATOM 552 C C . LEU A 1 72 ? 1.557 10.745 2.101 1.00 97.94 72 LEU A C 1
ATOM 554 O O . LEU A 1 72 ? 0.558 11.469 2.078 1.00 97.94 72 LEU A O 1
ATOM 558 N N . VAL A 1 73 ? 1.747 9.766 1.209 1.00 96.62 73 VAL A N 1
ATOM 559 C CA . VAL A 1 73 ? 0.756 9.486 0.158 1.00 96.62 73 VAL A CA 1
ATOM 560 C C . VAL A 1 73 ? -0.543 8.936 0.741 1.00 96.62 73 VAL A C 1
ATOM 562 O O . VAL A 1 73 ? -1.609 9.337 0.274 1.00 96.62 73 VAL A O 1
ATOM 565 N N . VAL A 1 74 ? -0.485 8.152 1.825 1.00 96.62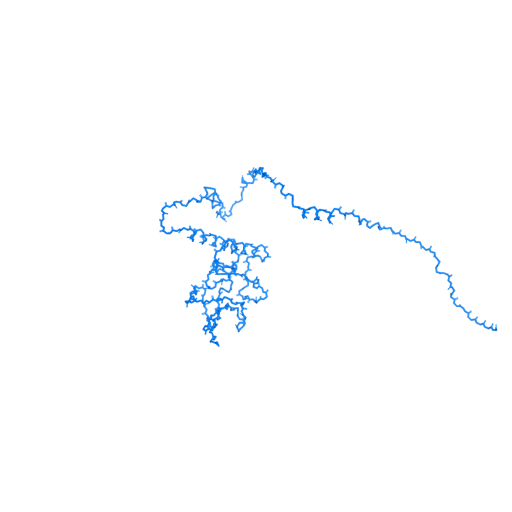 74 VAL A N 1
ATOM 566 C CA . VAL A 1 74 ? -1.682 7.720 2.571 1.00 96.62 74 VAL A CA 1
ATOM 567 C C . VAL A 1 74 ? -2.436 8.915 3.155 1.00 96.62 74 VAL A C 1
ATOM 569 O O . VAL A 1 74 ? -3.644 9.057 2.956 1.00 96.62 74 VAL A O 1
ATOM 572 N N . LEU A 1 75 ? -1.735 9.829 3.833 1.00 97.06 75 LEU A N 1
ATOM 573 C CA . LEU A 1 75 ? -2.370 11.006 4.431 1.00 97.06 75 LEU A CA 1
ATOM 574 C C . LEU A 1 75 ? -2.953 11.939 3.361 1.00 97.06 75 LEU A C 1
ATOM 576 O O . LEU A 1 75 ? -4.029 12.516 3.542 1.00 97.06 75 LEU A O 1
ATOM 580 N N . ASN A 1 76 ? -2.254 12.083 2.234 1.00 95.94 76 ASN A N 1
ATOM 581 C CA . ASN A 1 76 ? -2.744 12.855 1.104 1.00 95.94 76 ASN A CA 1
ATOM 582 C C . ASN A 1 76 ? -3.987 12.204 0.481 1.00 95.94 76 ASN A C 1
ATOM 584 O O . ASN A 1 76 ? -4.960 12.907 0.214 1.00 95.94 76 ASN A O 1
ATOM 588 N N . HIS A 1 77 ? -3.994 10.877 0.323 1.00 94.88 77 HIS A N 1
ATOM 589 C CA . HIS A 1 77 ? -5.169 10.132 -0.119 1.00 94.88 77 HIS A CA 1
ATOM 590 C C . HIS A 1 77 ? -6.359 10.385 0.814 1.00 94.88 77 HIS A C 1
ATOM 592 O O . HIS A 1 77 ? -7.407 10.829 0.350 1.00 94.88 77 HIS A O 1
ATOM 598 N N . LEU A 1 78 ? -6.186 10.199 2.129 1.00 95.44 78 LEU A N 1
ATOM 599 C CA . LEU A 1 78 ? -7.227 10.457 3.131 1.00 95.44 78 LEU A CA 1
ATOM 600 C C . LEU A 1 78 ? -7.777 11.887 3.033 1.00 95.44 78 LEU A C 1
ATOM 602 O O . LEU A 1 78 ? -8.985 12.104 3.120 1.00 95.44 78 LEU A O 1
ATOM 606 N N . ARG A 1 79 ? -6.907 12.880 2.826 1.00 95.06 79 ARG A N 1
ATOM 607 C CA . ARG A 1 79 ? -7.319 14.283 2.702 1.00 95.06 79 ARG A CA 1
ATOM 608 C C . ARG A 1 79 ? -8.122 14.568 1.430 1.00 95.06 79 ARG A C 1
ATOM 610 O O . ARG A 1 79 ? -8.998 15.430 1.467 1.00 95.06 79 ARG A O 1
ATOM 617 N N . VAL A 1 80 ? -7.792 13.914 0.318 1.00 93.38 80 VAL A N 1
ATOM 618 C CA . VAL A 1 80 ? -8.401 14.182 -0.995 1.00 93.38 80 VAL A CA 1
ATOM 619 C C . VAL A 1 80 ? -9.659 13.341 -1.221 1.00 93.38 80 VAL A C 1
ATOM 621 O O . VAL A 1 80 ? -10.663 13.873 -1.689 1.00 93.38 80 VAL A O 1
ATOM 624 N N . TYR A 1 81 ? -9.617 12.057 -0.871 1.00 92.44 81 TYR A N 1
ATOM 625 C CA . TYR A 1 81 ? -10.647 11.070 -1.206 1.00 92.44 81 TYR A CA 1
ATOM 626 C C . TYR A 1 81 ? -11.443 10.575 0.009 1.00 92.44 81 TYR A C 1
ATOM 628 O O . TYR A 1 81 ? -12.507 9.983 -0.153 1.00 92.44 81 TYR A O 1
ATOM 636 N N . GLY A 1 82 ? -10.983 10.863 1.229 1.00 93.56 82 GLY A N 1
ATOM 637 C CA . GLY A 1 82 ? -11.581 10.341 2.456 1.00 93.56 82 GLY A CA 1
ATOM 638 C C . GLY A 1 82 ? -11.072 8.942 2.804 1.00 93.56 82 GLY A C 1
ATOM 639 O O . GLY A 1 82 ? -10.066 8.477 2.268 1.00 93.56 82 GLY A O 1
ATOM 640 N N . SER A 1 83 ? -11.750 8.291 3.754 1.00 94.88 83 SER A N 1
ATOM 641 C CA . SER A 1 83 ? -11.294 7.019 4.325 1.00 94.88 83 SER A CA 1
ATOM 642 C C . SER A 1 83 ? -11.915 5.770 3.714 1.00 94.88 83 SER A C 1
ATOM 644 O O . SER A 1 83 ? -11.411 4.680 3.945 1.00 94.88 83 SER A O 1
ATOM 646 N N . GLU A 1 84 ? -13.041 5.894 3.015 1.00 93.50 84 GLU A N 1
ATOM 647 C CA . GLU A 1 84 ? -13.737 4.738 2.446 1.00 93.50 84 GLU A CA 1
ATOM 648 C C . GLU A 1 84 ? -13.067 4.318 1.138 1.00 93.50 84 GLU A C 1
ATOM 650 O O . GLU A 1 84 ? -12.901 5.143 0.238 1.00 93.50 84 GLU A O 1
ATOM 655 N N . LEU A 1 85 ? -12.722 3.037 1.025 1.00 93.81 85 LEU A N 1
ATOM 656 C CA . LEU A 1 85 ? -12.177 2.462 -0.198 1.00 93.81 85 LEU A CA 1
ATOM 657 C C . LEU A 1 85 ? -13.215 1.532 -0.841 1.00 93.81 85 LEU A C 1
ATOM 659 O O . LEU A 1 85 ? -13.801 0.693 -0.154 1.00 93.81 85 LEU A O 1
ATOM 663 N N . PRO A 1 86 ? -13.476 1.656 -2.154 1.00 92.31 86 PRO A N 1
ATOM 664 C CA . PRO A 1 86 ? -14.362 0.739 -2.863 1.00 92.31 86 PRO A CA 1
ATOM 665 C C . PRO A 1 86 ? -13.904 -0.719 -2.739 1.00 92.31 86 PRO A C 1
ATOM 667 O O . PRO A 1 86 ? -12.764 -1.031 -3.062 1.00 92.31 86 PRO A O 1
ATOM 670 N N . GLU A 1 87 ? -14.799 -1.634 -2.365 1.00 88.12 87 GLU A N 1
ATOM 671 C CA . GLU A 1 87 ? -14.482 -3.073 -2.259 1.00 88.12 87 GLU A CA 1
ATOM 672 C C . GLU A 1 87 ? -13.945 -3.659 -3.580 1.00 88.12 87 GLU A C 1
ATOM 674 O O . GLU A 1 87 ? -13.074 -4.525 -3.586 1.00 88.12 87 GLU A O 1
ATOM 679 N N . ALA A 1 88 ? -14.430 -3.141 -4.711 1.00 87.62 88 ALA A N 1
ATOM 680 C CA . ALA A 1 88 ? -13.985 -3.512 -6.048 1.00 87.62 88 ALA A CA 1
ATOM 681 C C . ALA A 1 88 ? -13.352 -2.299 -6.756 1.00 87.62 88 ALA A C 1
ATOM 683 O O . ALA A 1 88 ? -14.068 -1.558 -7.439 1.00 87.62 88 ALA A O 1
ATOM 684 N N . PRO A 1 89 ? -12.033 -2.068 -6.604 1.00 89.75 89 PRO A N 1
ATOM 685 C CA . PRO A 1 89 ? -11.357 -0.989 -7.307 1.00 89.75 89 PRO A CA 1
ATOM 686 C C . PRO A 1 89 ? -11.400 -1.181 -8.820 1.00 89.75 89 PRO A C 1
ATOM 688 O O . PRO A 1 89 ? -11.227 -2.284 -9.343 1.00 89.75 89 PRO A O 1
ATOM 691 N N . ILE A 1 90 ? -11.558 -0.067 -9.527 1.00 91.50 90 ILE A N 1
ATOM 692 C CA . ILE A 1 90 ? -11.309 0.031 -10.964 1.00 91.50 90 ILE A CA 1
ATOM 693 C C . ILE A 1 90 ? -10.024 0.827 -11.200 1.00 91.50 90 ILE A C 1
ATOM 695 O O . ILE A 1 90 ? -9.647 1.674 -10.392 1.00 91.50 90 ILE A O 1
ATO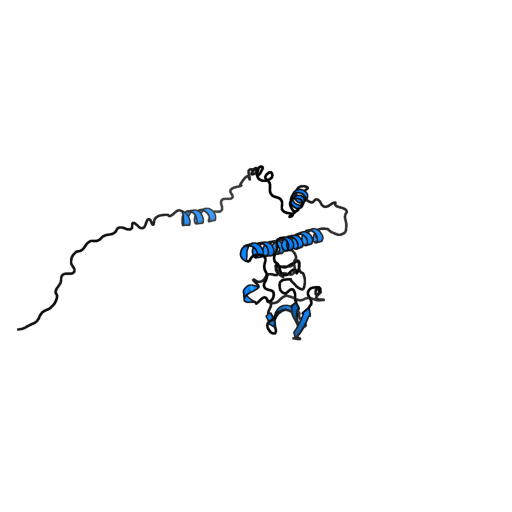M 699 N N . LEU A 1 91 ? -9.367 0.607 -12.341 1.00 90.12 91 LEU A N 1
ATOM 700 C CA . LEU A 1 91 ? -8.099 1.283 -12.664 1.00 90.12 91 LEU A CA 1
ATOM 701 C C . LEU A 1 91 ? -8.200 2.816 -12.662 1.00 90.12 91 LEU A C 1
ATOM 703 O O . LEU A 1 91 ? -7.215 3.485 -12.371 1.00 90.12 91 LEU A O 1
ATOM 70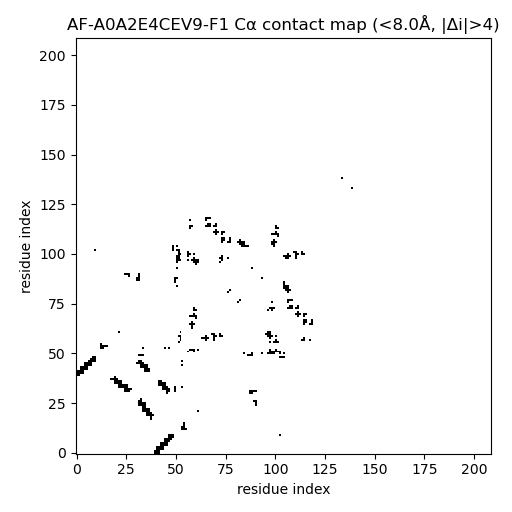7 N N . ALA A 1 92 ? -9.377 3.365 -12.978 1.00 87.06 92 ALA A N 1
ATOM 708 C CA . ALA A 1 92 ? -9.605 4.809 -12.979 1.00 87.06 92 ALA A CA 1
ATOM 709 C C . ALA A 1 92 ? -9.530 5.430 -11.571 1.00 87.06 92 ALA A C 1
ATOM 711 O O . ALA A 1 92 ? -9.120 6.581 -11.447 1.00 87.06 92 ALA A O 1
ATOM 712 N N . ASP A 1 93 ? -9.876 4.661 -10.536 1.00 84.31 93 ASP A N 1
ATOM 713 C CA . ASP A 1 93 ? -9.976 5.143 -9.154 1.00 84.31 93 ASP A CA 1
ATOM 714 C C . ASP A 1 93 ? -8.697 4.866 -8.348 1.00 84.31 93 ASP A C 1
ATOM 716 O O . ASP A 1 93 ? -8.477 5.481 -7.311 1.00 84.31 93 ASP A O 1
ATOM 720 N N . PHE A 1 94 ? -7.833 3.960 -8.822 1.00 87.50 94 PHE A N 1
ATOM 721 C CA . PHE A 1 94 ? -6.671 3.470 -8.074 1.00 87.50 94 PHE A CA 1
ATOM 722 C C . PHE A 1 94 ? -5.637 4.559 -7.733 1.00 87.50 94 PHE A C 1
ATOM 724 O O . PHE A 1 94 ? -4.910 4.440 -6.753 1.00 87.50 94 PHE A O 1
ATOM 731 N N . GLY A 1 95 ? -5.528 5.624 -8.535 1.00 84.81 95 GLY A N 1
ATOM 732 C CA . GLY A 1 95 ? -4.649 6.764 -8.233 1.00 84.81 95 GLY A CA 1
ATOM 733 C C . GLY A 1 95 ? -3.142 6.456 -8.171 1.00 84.81 95 GLY A C 1
ATOM 734 O O . GLY A 1 95 ? -2.355 7.376 -7.969 1.00 84.81 95 GLY A O 1
ATOM 735 N N . GLY A 1 96 ? -2.736 5.198 -8.379 1.00 89.69 96 GLY A N 1
ATOM 736 C CA . GLY A 1 96 ? -1.343 4.754 -8.389 1.00 89.69 96 GLY A CA 1
ATOM 737 C C . GLY A 1 96 ? -0.746 4.458 -7.012 1.00 89.69 96 GLY A C 1
ATOM 738 O O . GLY A 1 96 ? 0.468 4.319 -6.934 1.00 89.69 96 GLY A O 1
ATOM 739 N N . VAL A 1 97 ? -1.551 4.386 -5.948 1.00 93.88 97 VAL A N 1
ATOM 740 C CA . VAL A 1 97 ? -1.062 4.166 -4.575 1.00 93.88 97 VAL A CA 1
ATOM 741 C C . VAL A 1 97 ? -1.896 3.120 -3.841 1.00 93.88 97 VAL A C 1
ATOM 743 O O . VAL A 1 97 ? -3.068 2.916 -4.152 1.00 93.88 97 VAL A O 1
ATOM 746 N N . PHE A 1 98 ? -1.299 2.494 -2.830 1.00 95.88 98 PHE A N 1
ATOM 747 C CA . PHE A 1 98 ? -1.927 1.495 -1.965 1.00 95.88 98 PHE A CA 1
ATOM 748 C C . PHE A 1 98 ? -2.126 2.050 -0.548 1.00 95.88 98 PHE A C 1
ATOM 750 O O . PHE A 1 98 ? -1.265 1.858 0.310 1.00 95.88 98 PHE A O 1
ATOM 757 N N . PRO A 1 99 ? -3.218 2.791 -0.283 1.00 96.69 99 PRO A N 1
ATOM 758 C CA . PRO A 1 99 ? -3.359 3.538 0.961 1.00 96.69 99 PRO A CA 1
ATOM 759 C C . PRO A 1 99 ? -3.773 2.688 2.177 1.00 96.69 99 PRO A C 1
ATOM 761 O O . PRO A 1 99 ? -3.697 3.184 3.299 1.00 96.69 99 PRO A O 1
ATOM 764 N N . ASP A 1 100 ? -4.220 1.445 1.973 1.00 96.38 100 ASP A N 1
ATOM 765 C CA . ASP A 1 100 ? -4.715 0.545 3.026 1.00 96.38 100 ASP A CA 1
ATOM 766 C C . ASP A 1 100 ? -3.606 -0.392 3.524 1.00 96.38 100 ASP A C 1
ATOM 768 O O . ASP A 1 100 ? -3.462 -1.538 3.089 1.00 96.38 100 ASP A O 1
ATOM 772 N N . VAL A 1 101 ? -2.779 0.115 4.435 1.00 96.31 101 VAL A N 1
ATOM 773 C CA . VAL A 1 101 ? -1.636 -0.622 4.994 1.00 96.31 101 VAL A CA 1
ATOM 774 C C . VAL A 1 101 ? -2.101 -1.679 5.992 1.00 96.31 101 VAL A C 1
ATOM 776 O O . VAL A 1 101 ? -1.486 -2.741 6.092 1.00 96.31 101 VAL A O 1
ATOM 779 N N . SER A 1 102 ? -3.189 -1.428 6.719 1.00 94.38 102 SER A N 1
ATOM 780 C CA . SER A 1 102 ? -3.770 -2.358 7.691 1.00 94.38 102 SER A CA 1
ATOM 781 C C . SER A 1 102 ? -4.561 -3.504 7.036 1.00 94.38 102 SER A C 1
ATOM 783 O O . SER A 1 102 ? -4.645 -4.609 7.590 1.00 94.38 102 SER A O 1
ATOM 785 N N . GLY A 1 103 ? -5.072 -3.284 5.824 1.00 93.12 103 GLY A N 1
ATOM 786 C CA . GLY A 1 103 ? -5.894 -4.222 5.070 1.00 93.12 103 GLY A CA 1
ATOM 787 C C . GLY A 1 103 ? -7.319 -4.338 5.617 1.00 93.12 103 GLY A C 1
ATOM 788 O O . GLY A 1 103 ? -7.899 -5.432 5.577 1.00 93.12 103 GLY A O 1
ATOM 789 N N . ASP A 1 104 ? -7.849 -3.270 6.216 1.00 92.94 104 ASP A N 1
ATOM 790 C CA . ASP A 1 104 ? -9.199 -3.225 6.789 1.00 92.94 104 ASP A CA 1
ATOM 791 C C . ASP A 1 104 ? -10.250 -2.645 5.822 1.00 92.94 104 ASP A C 1
ATOM 793 O O . ASP A 1 104 ? -11.435 -2.560 6.161 1.00 92.94 104 ASP A O 1
ATOM 797 N N . GLY A 1 105 ? -9.832 -2.308 4.597 1.00 92.69 105 GLY A N 1
ATOM 798 C CA . GLY A 1 105 ? -10.673 -1.709 3.570 1.00 92.69 105 GLY A CA 1
ATOM 799 C C . GLY A 1 105 ? -10.865 -0.206 3.750 1.00 92.69 105 GLY A C 1
ATOM 800 O O . GLY A 1 105 ? -11.761 0.367 3.126 1.00 92.69 105 GLY A O 1
ATOM 801 N N . ARG A 1 106 ? -10.073 0.451 4.607 1.00 95.69 106 ARG A N 1
ATOM 802 C CA . ARG A 1 106 ? -10.139 1.893 4.847 1.00 95.69 106 ARG A CA 1
ATOM 803 C C . ARG A 1 106 ? -8.751 2.518 4.752 1.00 95.69 106 ARG A C 1
ATOM 805 O O . ARG A 1 106 ? -7.760 1.963 5.191 1.00 95.69 106 ARG A O 1
ATOM 812 N N . ALA A 1 107 ? -8.692 3.726 4.199 1.00 95.81 107 ALA A N 1
ATOM 813 C CA . ALA A 1 107 ? -7.489 4.552 4.209 1.00 95.81 107 ALA A CA 1
ATOM 814 C C . ALA A 1 107 ? -7.568 5.534 5.380 1.00 95.81 107 ALA A C 1
ATOM 816 O O . ALA A 1 107 ? -8.289 6.529 5.314 1.00 95.81 107 ALA A O 1
ATOM 817 N N . THR A 1 108 ? -6.861 5.280 6.473 1.00 97.12 108 THR A N 1
ATOM 818 C CA . THR A 1 108 ? -6.933 6.100 7.688 1.00 97.12 108 THR A CA 1
ATOM 819 C C . THR A 1 108 ? -5.565 6.632 8.109 1.00 97.12 108 THR A C 1
ATOM 821 O O . THR A 1 108 ? -4.519 6.254 7.591 1.00 97.12 108 THR A O 1
ATOM 824 N N . ALA A 1 109 ? -5.550 7.522 9.107 1.00 97.00 109 ALA A N 1
ATOM 825 C CA . ALA A 1 109 ? -4.295 7.957 9.716 1.00 97.00 109 ALA A CA 1
ATOM 826 C C . ALA A 1 109 ? -3.542 6.798 10.400 1.00 97.00 109 ALA A C 1
ATOM 828 O O . ALA A 1 109 ? -2.332 6.894 10.591 1.00 97.00 109 ALA A O 1
ATOM 829 N N . PHE A 1 110 ? -4.234 5.710 10.763 1.00 97.44 110 PHE A N 1
ATOM 830 C CA . PHE A 1 110 ? -3.598 4.523 11.325 1.00 97.44 110 PHE A CA 1
ATOM 831 C C . PHE A 1 110 ? -2.671 3.853 10.304 1.00 97.44 110 PHE A C 1
ATOM 833 O O . PHE A 1 110 ? -1.553 3.495 10.660 1.00 97.44 110 PHE A O 1
ATOM 840 N N . ASP A 1 111 ? -3.067 3.793 9.032 1.00 98.00 111 ASP A N 1
ATOM 841 C CA . ASP A 1 111 ? -2.258 3.231 7.948 1.00 98.00 111 ASP A CA 1
ATOM 842 C C . ASP A 1 111 ? -0.946 4.008 7.757 1.00 98.00 111 ASP A C 1
ATOM 844 O O . ASP A 1 111 ? 0.131 3.412 7.720 1.00 98.00 111 ASP A O 1
ATOM 848 N N . SER A 1 112 ? -0.995 5.347 7.783 1.00 97.56 112 SER A N 1
ATOM 849 C CA . SER A 1 112 ? 0.212 6.192 7.786 1.00 97.56 112 SER A CA 1
ATOM 850 C C . SER A 1 112 ? 1.119 5.922 8.993 1.00 97.56 112 SER A C 1
ATOM 852 O O . SER A 1 112 ? 2.344 5.942 8.870 1.00 97.56 112 SER A O 1
ATOM 854 N N . LEU A 1 113 ? 0.540 5.690 10.176 1.00 97.81 113 LEU A N 1
ATOM 855 C CA . LEU A 1 113 ? 1.313 5.408 11.388 1.00 97.81 113 LEU A CA 1
ATOM 856 C C . LEU A 1 113 ? 1.996 4.037 11.329 1.00 97.81 113 LEU A C 1
ATOM 858 O O . LEU A 1 113 ? 3.109 3.905 11.839 1.00 97.81 113 LEU A O 1
ATOM 862 N N . LEU A 1 114 ? 1.375 3.036 10.697 1.00 96.31 114 LEU A N 1
ATOM 863 C CA . LEU A 1 114 ? 1.994 1.724 10.486 1.00 96.31 114 LEU A CA 1
ATOM 864 C C . LEU A 1 114 ? 3.274 1.840 9.651 1.00 96.31 114 LEU A C 1
ATOM 866 O O . LEU A 1 114 ? 4.300 1.283 10.039 1.00 96.31 114 LEU A O 1
ATOM 870 N N . VAL A 1 115 ? 3.246 2.637 8.580 1.00 96.00 115 VAL A N 1
ATOM 871 C CA . VAL A 1 115 ? 4.431 2.916 7.752 1.00 96.00 115 VAL A CA 1
ATOM 872 C C . VAL A 1 115 ? 5.540 3.575 8.572 1.00 96.00 115 VAL A C 1
ATOM 874 O O . VAL A 1 115 ? 6.678 3.113 8.570 1.00 96.00 115 VAL A O 1
ATOM 877 N N . LEU A 1 116 ? 5.224 4.637 9.320 1.00 94.38 116 LEU A N 1
ATOM 878 C CA . LEU A 1 116 ? 6.223 5.344 10.130 1.00 94.38 116 LEU A CA 1
ATOM 879 C C . LEU A 1 116 ? 6.849 4.436 11.196 1.00 94.38 116 LEU A C 1
ATOM 881 O O . LEU A 1 116 ? 8.059 4.481 11.417 1.00 94.38 116 LEU A O 1
ATOM 885 N N . ASN A 1 117 ? 6.042 3.582 11.827 1.00 93.94 117 ASN A N 1
ATOM 886 C CA . ASN A 1 117 ? 6.537 2.594 12.783 1.00 93.94 117 ASN A CA 1
ATOM 887 C C . ASN A 1 117 ? 7.474 1.574 12.118 1.00 93.94 117 ASN A C 1
ATOM 889 O O . ASN A 1 117 ? 8.475 1.178 12.723 1.00 93.94 117 ASN A O 1
ATOM 893 N N . GLN A 1 118 ? 7.182 1.169 10.880 1.00 93.31 118 GLN A N 1
ATOM 894 C CA . GLN A 1 118 ? 8.040 0.270 10.112 1.00 93.31 118 GLN A CA 1
ATOM 895 C C . GLN A 1 118 ? 9.410 0.903 9.828 1.00 93.31 118 GLN A C 1
ATOM 897 O O . GLN A 1 118 ? 10.425 0.240 10.027 1.00 93.31 118 GLN A O 1
ATOM 902 N N . ILE A 1 119 ? 9.452 2.186 9.452 1.00 92.06 119 ILE A N 1
ATOM 903 C CA . ILE A 1 119 ? 10.705 2.924 9.202 1.00 92.06 119 ILE A CA 1
ATOM 904 C C . ILE A 1 119 ? 11.573 2.967 10.465 1.00 92.06 119 ILE A C 1
ATOM 906 O O . ILE A 1 119 ? 12.740 2.590 10.432 1.00 92.06 119 ILE A O 1
ATOM 910 N N . VAL A 1 120 ? 10.988 3.342 11.609 1.00 89.75 120 VAL A N 1
ATOM 911 C CA . VAL A 1 120 ? 11.710 3.387 12.898 1.00 89.75 120 VAL A CA 1
ATOM 912 C C . VAL A 1 120 ? 12.266 2.012 13.288 1.00 89.75 120 VAL A C 1
ATOM 914 O O . VAL A 1 120 ? 13.337 1.912 13.890 1.00 89.75 120 VAL A O 1
ATOM 917 N N . SER A 1 121 ? 11.545 0.945 12.938 1.00 85.81 121 SER A N 1
ATOM 918 C CA . SER A 1 121 ? 11.972 -0.429 13.208 1.00 85.81 121 SER A CA 1
ATOM 919 C C . SER A 1 121 ? 13.122 -0.873 12.296 1.00 85.81 121 SER A C 1
ATOM 921 O O . SER A 1 121 ? 13.994 -1.607 12.749 1.00 85.81 121 SER A O 1
ATOM 923 N N . MET A 1 122 ? 13.154 -0.414 11.040 1.00 80.56 122 MET A N 1
ATOM 924 C CA . MET A 1 122 ? 14.242 -0.685 10.087 1.00 80.56 122 MET A CA 1
ATOM 925 C C . MET A 1 122 ? 15.537 0.057 10.450 1.00 80.56 122 MET A C 1
ATOM 927 O O . MET A 1 122 ? 16.623 -0.496 10.293 1.00 80.56 122 MET A O 1
ATOM 931 N N . ASP A 1 123 ? 15.426 1.272 10.992 1.00 68.94 123 ASP A N 1
ATOM 932 C CA . ASP A 1 123 ? 16.560 2.108 11.419 1.00 68.94 123 ASP A CA 1
ATOM 933 C C . ASP A 1 123 ? 17.198 1.669 12.751 1.00 68.94 123 ASP A C 1
ATOM 935 O O . ASP A 1 123 ? 18.148 2.297 13.225 1.00 68.94 123 ASP A O 1
ATOM 939 N N . SER A 1 124 ? 16.699 0.597 13.373 1.00 63.84 124 SER A N 1
ATOM 940 C CA . SER A 1 124 ? 17.280 0.009 14.583 1.00 63.84 124 SER A CA 1
ATOM 941 C C . SER A 1 124 ? 18.204 -1.162 14.212 1.00 63.84 124 SER A C 1
ATOM 943 O O . SER A 1 124 ? 17.733 -2.298 14.144 1.00 63.84 124 SER A O 1
ATOM 945 N N . PRO A 1 125 ? 19.515 -0.946 13.972 1.00 50.66 125 PRO A N 1
ATOM 946 C CA . PRO A 1 125 ? 20.447 -2.043 13.747 1.00 50.66 125 PRO A CA 1
ATOM 947 C C . PRO A 1 125 ? 20.480 -2.960 14.975 1.00 50.66 125 PRO A C 1
ATOM 949 O O . PRO A 1 125 ? 20.564 -2.504 16.115 1.00 50.66 125 PRO A O 1
ATOM 952 N N . GLU A 1 126 ? 20.437 -4.266 14.726 1.00 54.47 126 GLU A N 1
ATOM 953 C CA . GLU A 1 126 ? 20.247 -5.373 15.681 1.00 54.47 126 GLU A CA 1
ATOM 954 C C . GLU A 1 126 ? 21.407 -5.571 16.688 1.00 54.47 126 GLU A C 1
ATOM 956 O O . GLU A 1 126 ? 21.612 -6.658 17.226 1.00 54.47 126 GLU A O 1
ATOM 961 N N . GLY A 1 127 ? 22.204 -4.536 16.951 1.00 51.66 127 GLY A N 1
ATOM 962 C CA . GLY A 1 127 ? 23.556 -4.679 17.473 1.00 51.66 127 GLY A CA 1
ATOM 963 C C . GLY A 1 127 ? 24.014 -3.651 18.492 1.00 51.66 127 GLY A C 1
ATOM 964 O O . GLY A 1 127 ? 25.197 -3.645 18.783 1.00 51.66 127 GLY A O 1
ATOM 965 N N . GLU A 1 128 ? 23.169 -2.800 19.075 1.00 42.41 128 GLU A N 1
ATOM 966 C CA . GLU A 1 128 ? 23.578 -2.066 20.278 1.00 42.41 128 GLU A CA 1
ATOM 967 C C . GLU A 1 128 ? 22.367 -1.579 21.066 1.00 42.41 128 GLU A C 1
ATOM 969 O O . GLU A 1 128 ? 21.447 -0.973 20.527 1.00 42.41 128 GLU A O 1
ATOM 974 N N . SER A 1 129 ? 22.362 -1.859 22.371 1.00 55.69 129 SER A N 1
ATOM 975 C CA . SER A 1 129 ? 21.389 -1.310 23.305 1.00 55.69 129 SER A CA 1
ATOM 976 C C . SER A 1 129 ? 21.469 0.215 23.276 1.00 55.69 129 SER A C 1
ATOM 978 O O . SER A 1 129 ? 22.286 0.817 23.970 1.00 55.69 129 SER A O 1
ATOM 980 N N . SER A 1 130 ? 20.614 0.831 22.477 1.00 43.06 130 SER A N 1
ATOM 981 C CA . SER A 1 130 ? 20.261 2.231 22.593 1.00 43.06 130 SER A CA 1
ATOM 982 C C . SER A 1 130 ? 18.762 2.256 22.787 1.00 43.06 130 SER A C 1
ATOM 984 O O . SER A 1 130 ? 17.982 2.053 21.862 1.00 43.06 130 SER A O 1
ATOM 986 N N . GLU A 1 131 ? 18.383 2.416 24.051 1.00 45.47 131 GLU A N 1
ATOM 987 C CA . GLU A 1 131 ? 17.085 2.933 24.453 1.00 45.47 131 GLU A CA 1
ATOM 988 C C . GLU A 1 131 ? 16.656 3.977 23.418 1.00 45.47 131 GLU A C 1
ATOM 990 O O . GLU A 1 131 ? 17.400 4.930 23.175 1.00 45.47 131 GLU A O 1
ATOM 995 N N . LEU A 1 132 ? 15.530 3.730 22.740 1.00 41.12 132 LEU A N 1
ATOM 996 C CA . LEU A 1 132 ? 14.986 4.625 21.728 1.00 41.12 132 LEU A CA 1
ATOM 997 C C . LEU A 1 132 ? 15.084 6.055 22.259 1.00 41.12 132 LEU A C 1
ATOM 999 O O . LEU A 1 132 ? 14.337 6.432 23.163 1.00 41.12 132 LEU A O 1
ATOM 1003 N N . SER A 1 133 ? 15.961 6.877 21.682 1.00 46.69 133 SER A N 1
ATOM 1004 C CA . SER A 1 133 ? 15.817 8.321 21.814 1.00 46.69 133 SER A CA 1
ATOM 1005 C C . SER A 1 133 ? 14.698 8.726 20.863 1.00 46.69 133 SER A C 1
ATOM 1007 O O . SER A 1 133 ? 14.897 9.456 19.897 1.00 46.69 133 SER A O 1
ATOM 1009 N N . VAL A 1 134 ? 13.489 8.225 21.141 1.00 48.97 134 VAL A N 1
ATOM 1010 C CA . VAL A 1 134 ? 12.304 9.018 20.871 1.00 48.97 134 VAL A CA 1
ATOM 1011 C C . VAL A 1 134 ? 12.594 10.350 21.552 1.00 48.97 134 VAL A C 1
ATOM 1013 O O . VAL A 1 134 ? 12.868 10.356 22.760 1.00 48.97 134 VAL A O 1
ATOM 1016 N N . PRO A 1 135 ? 12.607 11.488 20.831 1.00 45.44 135 PRO A N 1
ATOM 1017 C CA . PRO A 1 135 ? 12.568 12.771 21.504 1.00 45.44 135 PRO A CA 1
ATOM 1018 C C . PRO A 1 135 ? 11.483 12.646 22.568 1.00 45.44 135 PRO A C 1
ATOM 1020 O O . PRO A 1 135 ? 10.380 12.189 22.263 1.00 45.44 135 PRO A O 1
ATOM 1023 N N . ARG A 1 136 ? 11.806 12.953 23.828 1.00 46.28 136 ARG A N 1
ATOM 1024 C CA . ARG A 1 136 ? 10.897 12.786 24.979 1.00 46.28 136 ARG A CA 1
ATOM 1025 C C . ARG A 1 136 ? 9.517 13.434 24.732 1.00 46.28 136 ARG A C 1
ATOM 1027 O O . ARG A 1 136 ? 8.538 13.095 25.390 1.00 46.28 136 ARG A O 1
ATOM 1034 N N . ASP A 1 137 ? 9.440 14.307 23.733 1.00 48.12 137 ASP A N 1
ATOM 1035 C CA . ASP A 1 137 ? 8.251 14.964 23.212 1.00 48.12 137 ASP A CA 1
ATOM 1036 C C . ASP A 1 137 ? 7.335 14.088 22.330 1.00 48.12 137 ASP A C 1
ATOM 1038 O O . ASP A 1 137 ? 6.140 14.357 22.283 1.00 48.12 137 ASP A O 1
ATOM 1042 N N . PHE A 1 138 ? 7.801 13.015 21.678 1.00 47.50 138 PHE A N 1
ATOM 1043 C CA . PHE A 1 138 ? 6.939 12.144 20.855 1.00 47.50 138 PHE A CA 1
ATOM 1044 C C . PHE A 1 138 ? 6.017 11.263 21.714 1.00 47.50 138 PHE A C 1
ATOM 1046 O O . PHE A 1 138 ? 4.836 11.093 21.413 1.00 47.50 138 PHE A O 1
ATOM 1053 N N . ALA A 1 139 ? 6.507 10.812 22.874 1.00 45.38 139 ALA A N 1
ATOM 1054 C CA . ALA A 1 139 ? 5.681 10.153 23.890 1.00 45.38 139 ALA A CA 1
ATOM 1055 C C . ALA A 1 139 ? 4.551 11.063 24.412 1.00 45.38 139 ALA A C 1
ATOM 1057 O O . ALA A 1 139 ? 3.534 10.576 24.907 1.00 45.38 139 ALA A O 1
ATOM 1058 N N . LYS A 1 140 ? 4.714 12.387 24.283 1.00 44.41 140 LYS A N 1
ATOM 1059 C CA . LYS A 1 140 ? 3.693 13.380 24.631 1.00 44.41 140 LYS A CA 1
ATOM 1060 C C . LYS A 1 140 ? 2.572 13.443 23.590 1.00 44.41 140 LYS A C 1
ATOM 1062 O O . LYS A 1 140 ? 1.438 13.696 23.967 1.00 44.41 140 LYS A O 1
ATOM 1067 N N . TRP A 1 141 ? 2.871 13.171 22.318 1.00 50.06 141 TRP A N 1
ATOM 1068 C CA . TRP A 1 141 ? 1.875 13.082 21.244 1.00 50.06 141 TRP A CA 1
ATOM 1069 C C . TRP A 1 141 ? 1.096 11.762 21.283 1.00 50.06 141 TRP A C 1
ATOM 1071 O O . TRP A 1 141 ? -0.115 11.766 21.089 1.00 50.06 141 TRP A O 1
ATOM 1081 N N . LEU A 1 142 ? 1.747 10.649 21.633 1.00 44.47 142 LEU A N 1
ATOM 1082 C CA . LEU A 1 142 ? 1.075 9.350 21.795 1.00 44.47 142 LEU A CA 1
ATOM 1083 C C . LEU A 1 142 ? 0.095 9.312 22.981 1.00 44.47 142 LEU A C 1
ATOM 1085 O O . LEU A 1 142 ? -0.906 8.607 22.922 1.00 44.47 142 LEU A O 1
ATOM 1089 N N . GLN A 1 143 ? 0.321 10.113 24.028 1.00 47.31 143 GLN A N 1
ATOM 1090 C CA . GLN A 1 143 ? -0.628 10.266 25.144 1.00 47.31 143 GLN A CA 1
ATOM 1091 C C . GLN A 1 143 ? -1.927 10.997 24.759 1.00 47.31 143 GLN A C 1
ATOM 1093 O O . GLN A 1 143 ? -2.891 10.941 25.514 1.00 47.31 143 GLN A O 1
ATOM 1098 N N . VAL A 1 144 ? -1.977 11.665 23.600 1.00 44.22 144 VAL A N 1
ATOM 1099 C CA . VAL A 1 144 ? -3.186 12.352 23.105 1.00 44.22 144 VAL A CA 1
ATOM 1100 C C . VAL A 1 144 ? -4.098 11.397 22.320 1.00 44.22 144 VAL A C 1
ATOM 1102 O O . VAL A 1 144 ? -5.247 11.726 22.047 1.00 44.22 144 VAL A O 1
ATOM 1105 N N . ALA A 1 145 ? -3.629 10.191 21.987 1.00 43.81 145 ALA A N 1
ATOM 1106 C CA . ALA A 1 145 ? -4.361 9.231 21.161 1.00 43.81 145 ALA A CA 1
ATOM 1107 C C . ALA A 1 145 ? -5.274 8.275 21.955 1.00 43.81 145 ALA A C 1
ATOM 1109 O O . ALA A 1 145 ? -5.588 7.189 21.471 1.00 43.81 145 ALA A O 1
ATOM 1110 N N . ASP A 1 146 ? -5.744 8.667 23.143 1.00 39.09 146 ASP A N 1
ATOM 1111 C CA . ASP A 1 146 ? -6.920 8.027 23.741 1.00 39.09 146 ASP A CA 1
ATOM 1112 C C . ASP A 1 146 ? -8.168 8.605 23.049 1.00 39.09 146 ASP A C 1
ATOM 1114 O O . ASP A 1 146 ? -8.814 9.532 23.530 1.00 39.09 146 ASP A O 1
ATOM 1118 N N . TRP A 1 147 ? -8.471 8.112 21.840 1.00 47.69 147 TRP A N 1
ATOM 1119 C CA . TRP A 1 147 ? -9.617 8.531 21.009 1.00 47.69 147 TRP A CA 1
ATOM 1120 C C . TRP A 1 147 ? -10.979 8.108 21.617 1.00 47.69 147 TRP A C 1
ATOM 1122 O O . TRP A 1 147 ? -12.008 8.068 20.945 1.00 47.69 147 TRP A O 1
ATOM 1132 N N . GLN A 1 148 ? -11.058 7.807 22.913 1.00 36.03 148 GLN A N 1
ATOM 1133 C CA . GLN A 1 148 ? -12.354 7.698 23.572 1.00 36.03 148 GLN A CA 1
ATOM 1134 C C . GLN A 1 148 ? -12.886 9.095 23.886 1.00 36.03 148 GLN A C 1
ATOM 1136 O O . GLN A 1 148 ? -12.395 9.810 24.752 1.00 36.03 148 GLN A O 1
ATOM 1141 N N . ALA A 1 149 ? -13.913 9.476 23.129 1.00 47.59 149 ALA A N 1
ATOM 1142 C CA . ALA A 1 149 ? -14.661 10.709 23.281 1.00 47.59 149 ALA A CA 1
ATOM 1143 C C . ALA A 1 149 ? -14.949 11.059 24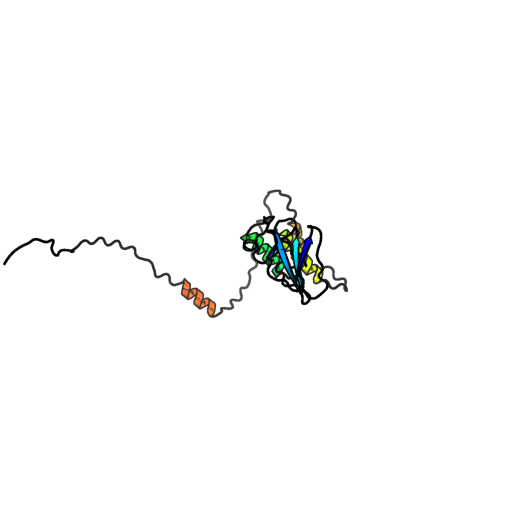.753 1.00 47.59 149 ALA A C 1
ATOM 1145 O O . ALA A 1 149 ? -15.711 10.359 25.419 1.00 47.59 149 ALA A O 1
ATOM 1146 N N . ASN A 1 150 ? -14.451 12.212 25.213 1.00 39.53 150 ASN A N 1
ATOM 1147 C CA . ASN A 1 150 ? -15.242 13.055 26.101 1.00 39.53 150 ASN A CA 1
ATOM 1148 C C . ASN A 1 150 ? -14.878 14.548 25.953 1.00 39.53 150 ASN A C 1
ATOM 1150 O O . ASN A 1 150 ? -13.695 14.885 25.882 1.00 39.53 150 ASN A O 1
ATOM 1154 N N . PRO A 1 151 ? -15.875 15.451 25.889 1.00 54.00 151 PRO A N 1
ATOM 1155 C CA . PRO A 1 151 ? -15.680 16.863 25.624 1.00 54.00 151 PRO A CA 1
ATOM 1156 C C . PRO A 1 151 ? -15.550 17.626 26.940 1.00 54.00 151 PRO A C 1
ATOM 1158 O O . PRO A 1 151 ? -16.484 17.622 27.728 1.00 54.00 151 PRO A O 1
ATOM 1161 N N . THR A 1 152 ? -14.439 18.324 27.142 1.00 38.53 152 THR A N 1
ATOM 1162 C CA . THR A 1 152 ? -14.415 19.637 27.807 1.00 38.53 152 THR A CA 1
ATOM 1163 C C . THR A 1 152 ? -12.999 20.188 27.762 1.00 38.53 152 THR A C 1
ATOM 1165 O O . THR A 1 152 ? -12.072 19.558 28.262 1.00 38.53 152 THR A O 1
ATOM 1168 N N . ASP A 1 153 ? -12.882 21.345 27.112 1.00 49.97 153 ASP A N 1
ATOM 1169 C CA . ASP A 1 153 ? -12.009 22.470 27.450 1.00 49.97 153 ASP A CA 1
ATOM 1170 C C . ASP A 1 153 ? -10.866 22.191 28.432 1.00 49.97 153 ASP A C 1
ATOM 1172 O O . ASP A 1 153 ? -11.101 22.140 29.632 1.00 49.97 153 ASP A O 1
ATOM 1176 N N . GLU A 1 154 ? -9.630 22.133 27.917 1.00 43.38 154 GLU A N 1
ATOM 1177 C CA . GLU A 1 154 ? -8.467 22.749 28.591 1.00 43.38 154 GLU A CA 1
ATOM 1178 C C . GLU A 1 154 ? -7.172 22.762 27.748 1.00 43.38 154 GLU A C 1
ATOM 1180 O O . GLU A 1 154 ? -6.250 23.514 28.056 1.00 43.38 154 GLU A O 1
ATOM 1185 N N . LEU A 1 155 ? -7.084 22.026 26.629 1.00 39.38 155 LEU A N 1
ATOM 1186 C CA . LEU A 1 155 ? -5.842 21.947 25.828 1.00 39.38 155 LEU A CA 1
ATOM 1187 C C . LEU A 1 155 ? -5.743 22.917 24.632 1.00 39.38 155 LEU A C 1
ATOM 1189 O O . LEU A 1 155 ? -4.725 22.940 23.944 1.00 39.38 155 LEU A O 1
ATOM 1193 N N . LEU A 1 156 ? -6.749 23.765 24.397 1.00 37.62 156 LEU A N 1
ATOM 1194 C CA . LEU A 1 156 ? -6.728 24.776 23.322 1.00 37.62 156 LEU A CA 1
ATOM 1195 C C . LEU A 1 156 ? -6.092 26.120 23.734 1.00 37.62 156 LEU A C 1
ATOM 1197 O O . LEU A 1 156 ? -6.018 27.034 22.917 1.00 37.62 156 LEU A O 1
ATOM 1201 N N . ALA A 1 157 ? -5.600 26.255 24.971 1.00 43.94 157 ALA A N 1
ATOM 1202 C CA . ALA A 1 157 ? -5.158 27.542 25.521 1.00 43.94 157 ALA A CA 1
ATOM 1203 C C . ALA A 1 157 ? -3.637 27.809 25.490 1.00 43.94 157 ALA A C 1
ATOM 1205 O O . ALA A 1 157 ? -3.208 28.876 25.927 1.00 43.94 157 ALA A O 1
ATOM 1206 N N . THR A 1 158 ? -2.794 26.906 24.979 1.00 37.16 158 THR A N 1
ATOM 1207 C CA . THR A 1 158 ? -1.326 27.101 25.000 1.00 37.16 158 THR A CA 1
ATOM 1208 C C . THR A 1 158 ? -0.634 26.749 23.684 1.00 37.16 158 THR A C 1
ATOM 1210 O O . THR A 1 158 ? 0.421 26.123 23.656 1.00 37.16 158 THR A O 1
ATOM 1213 N N . TRP A 1 159 ? -1.168 27.247 22.569 1.00 32.03 159 TRP A N 1
ATOM 1214 C CA . TRP A 1 159 ? -0.349 27.478 21.378 1.00 32.03 159 TRP A CA 1
ATOM 1215 C C . TRP A 1 159 ? 0.387 28.811 21.542 1.00 32.03 159 TRP A C 1
ATOM 1217 O O . TRP A 1 159 ? -0.148 29.869 21.219 1.00 32.03 159 TRP A O 1
ATOM 1227 N N . GLN A 1 160 ? 1.613 28.785 22.069 1.00 40.97 160 GLN A N 1
ATOM 1228 C CA . GLN A 1 160 ? 2.532 29.912 21.894 1.00 40.97 160 GLN A CA 1
ATOM 1229 C C . GLN A 1 160 ? 3.362 29.664 20.630 1.00 40.97 160 GLN A C 1
ATOM 1231 O O . GLN A 1 160 ? 4.136 28.705 20.605 1.00 40.97 160 GLN A O 1
ATOM 1236 N N . PRO A 1 161 ? 3.230 30.487 19.574 1.00 36.44 161 PRO A N 1
ATOM 1237 C CA . PRO A 1 161 ? 4.109 30.374 18.422 1.00 36.44 161 PRO A CA 1
ATOM 1238 C C . PRO A 1 161 ? 5.536 30.723 18.858 1.00 36.44 161 PRO A C 1
ATOM 1240 O O . PRO A 1 161 ? 5.807 31.834 19.315 1.00 36.44 161 PRO A O 1
ATOM 1243 N N . LEU A 1 162 ? 6.460 29.772 18.720 1.00 35.28 162 LEU A N 1
ATOM 1244 C CA . LEU A 1 162 ? 7.887 30.073 18.799 1.00 35.28 162 LEU A CA 1
ATOM 1245 C C . LEU A 1 162 ? 8.230 31.031 17.645 1.00 35.28 162 LEU A C 1
ATOM 1247 O O . LEU A 1 162 ? 7.823 30.761 16.511 1.00 35.28 162 LEU A O 1
ATOM 1251 N N . PRO A 1 163 ? 8.964 32.137 17.875 1.00 36.69 163 PRO A N 1
ATOM 1252 C CA . PRO A 1 163 ? 9.372 33.020 16.793 1.00 36.69 163 PRO A CA 1
ATOM 1253 C C . PRO A 1 163 ? 10.347 32.269 15.884 1.00 36.69 163 PRO A C 1
ATOM 1255 O O . PRO A 1 163 ? 11.529 32.109 16.189 1.00 36.69 163 PRO A O 1
ATOM 1258 N N . MET A 1 164 ? 9.839 31.787 14.755 1.00 33.97 164 MET A N 1
ATOM 1259 C CA . MET A 1 164 ? 10.652 31.225 13.692 1.00 33.97 164 MET A CA 1
ATOM 1260 C C . MET A 1 164 ? 11.440 32.384 13.072 1.00 33.97 164 MET A C 1
ATOM 1262 O O . MET A 1 164 ? 10.864 33.301 12.485 1.00 33.97 164 MET A O 1
ATOM 1266 N N . LYS A 1 165 ? 12.767 32.391 13.238 1.00 40.84 165 LYS A N 1
ATOM 1267 C CA . LYS A 1 165 ? 13.640 33.327 12.525 1.00 40.84 165 LYS A CA 1
ATOM 1268 C C . LYS A 1 165 ? 13.643 32.916 11.056 1.00 40.84 165 LYS A C 1
ATOM 1270 O O . LYS A 1 165 ? 14.446 32.085 10.645 1.00 40.84 165 LYS A O 1
ATOM 1275 N N . VAL A 1 166 ? 12.722 33.482 10.283 1.00 35.88 166 VAL A N 1
ATOM 1276 C CA . VAL A 1 166 ? 12.706 33.360 8.827 1.00 35.88 166 VAL A CA 1
ATOM 1277 C C . VAL A 1 166 ? 13.980 34.031 8.319 1.00 35.88 166 VAL A C 1
ATOM 1279 O O . VAL A 1 166 ? 14.098 35.254 8.318 1.00 35.88 166 VAL A O 1
ATOM 1282 N N . ALA A 1 167 ? 14.986 33.237 7.958 1.00 35.22 167 ALA A N 1
ATOM 1283 C CA . ALA A 1 167 ? 16.056 33.733 7.114 1.00 35.22 167 ALA A CA 1
ATOM 1284 C C . ALA A 1 167 ? 15.438 33.934 5.729 1.00 35.22 167 ALA A C 1
ATOM 1286 O O . ALA A 1 167 ? 15.201 32.970 5.006 1.00 35.22 167 ALA A O 1
ATOM 1287 N N . SER A 1 168 ? 15.109 35.181 5.401 1.00 41.28 168 SER A N 1
ATOM 1288 C CA . SER A 1 168 ? 14.619 35.574 4.085 1.00 41.28 168 SER A CA 1
ATOM 1289 C C . SER A 1 168 ? 15.719 35.327 3.051 1.00 41.28 168 SER A C 1
ATOM 1291 O O . SER A 1 168 ? 16.546 36.199 2.790 1.00 41.28 168 SER A O 1
ATOM 1293 N N . VAL A 1 169 ? 15.773 34.129 2.474 1.00 40.09 169 VAL A N 1
ATOM 1294 C CA . VAL A 1 169 ? 16.516 33.907 1.233 1.00 40.09 169 VAL A CA 1
ATOM 1295 C C . VAL A 1 169 ? 15.601 34.380 0.114 1.00 40.09 169 VAL A C 1
ATOM 1297 O O . VAL A 1 169 ? 14.787 33.618 -0.390 1.00 40.09 169 VAL A O 1
ATOM 1300 N N . SER A 1 170 ? 15.696 35.667 -0.216 1.00 48.47 170 SER A N 1
ATOM 1301 C CA . SER A 1 170 ? 15.002 36.246 -1.365 1.00 48.47 170 SER A CA 1
ATOM 1302 C C . SER A 1 170 ? 15.592 35.631 -2.635 1.00 48.47 170 SER A C 1
ATOM 1304 O O . SER A 1 170 ? 16.738 35.924 -2.992 1.00 48.47 170 SER A O 1
ATOM 1306 N N . HIS A 1 171 ? 14.861 34.715 -3.275 1.00 45.59 171 HIS A N 1
ATOM 1307 C CA . HIS A 1 171 ? 15.215 34.239 -4.608 1.00 45.59 171 HIS A CA 1
ATOM 1308 C C . HIS A 1 171 ? 14.737 35.276 -5.633 1.00 45.59 171 HIS A C 1
ATOM 1310 O O . HIS A 1 171 ? 13.627 35.789 -5.509 1.00 45.59 171 HIS A O 1
ATOM 1316 N N . PRO A 1 172 ? 15.499 35.561 -6.704 1.00 53.25 172 PRO A N 1
ATOM 1317 C CA . PRO A 1 172 ? 15.076 36.510 -7.741 1.00 53.25 172 PRO A CA 1
ATOM 1318 C C . PRO A 1 172 ? 13.772 36.101 -8.457 1.00 53.25 172 PRO A C 1
ATOM 1320 O O . PRO A 1 172 ? 13.159 36.929 -9.125 1.00 53.25 172 PRO A O 1
ATOM 1323 N N . ALA A 1 173 ? 13.327 34.849 -8.299 1.00 55.72 173 ALA A N 1
ATOM 1324 C CA . ALA A 1 173 ? 12.040 34.363 -8.789 1.00 55.72 173 ALA A CA 1
ATOM 1325 C C . ALA A 1 173 ? 10.833 34.858 -7.961 1.00 55.72 173 ALA A C 1
ATOM 1327 O O . ALA A 1 173 ? 9.747 34.997 -8.521 1.00 55.72 173 ALA A O 1
ATOM 1328 N N . ASP A 1 174 ? 11.011 35.188 -6.675 1.00 55.41 174 ASP A N 1
ATOM 1329 C CA . ASP A 1 174 ? 9.918 35.666 -5.812 1.00 55.41 174 ASP A CA 1
ATOM 1330 C C . ASP A 1 174 ? 9.428 37.059 -6.234 1.00 55.41 174 ASP A C 1
ATOM 1332 O O . ASP A 1 174 ? 8.237 37.363 -6.149 1.00 55.41 174 ASP A O 1
ATOM 1336 N N . GLN A 1 175 ? 10.328 37.888 -6.776 1.00 57.16 175 GLN A N 1
ATOM 1337 C CA . GLN A 1 175 ? 9.977 39.211 -7.293 1.00 57.16 175 GLN A CA 1
ATOM 1338 C C . GLN A 1 175 ? 9.102 39.117 -8.555 1.00 57.16 175 GLN A C 1
ATOM 1340 O O . GLN A 1 175 ? 8.152 39.878 -8.704 1.00 57.16 175 GLN A O 1
ATOM 1345 N N . ALA A 1 176 ? 9.359 38.134 -9.427 1.00 57.88 176 ALA A N 1
ATOM 1346 C CA . ALA A 1 176 ? 8.586 37.943 -10.655 1.00 57.88 176 ALA A CA 1
ATOM 1347 C C . ALA A 1 176 ? 7.136 37.510 -10.377 1.00 57.88 176 ALA A C 1
ATOM 1349 O O . ALA A 1 176 ? 6.219 37.911 -11.093 1.00 57.88 176 ALA A O 1
ATOM 1350 N N . ILE A 1 177 ? 6.918 36.720 -9.320 1.00 56.53 177 ILE A N 1
ATOM 1351 C CA . ILE A 1 177 ? 5.576 36.303 -8.894 1.00 56.53 177 ILE A CA 1
ATOM 1352 C C . ILE A 1 177 ? 4.829 37.491 -8.276 1.00 56.53 177 ILE A C 1
ATOM 1354 O O . ILE A 1 177 ? 3.665 37.715 -8.594 1.00 56.53 177 ILE A O 1
ATOM 1358 N N . HIS A 1 178 ? 5.492 38.305 -7.454 1.00 56.22 178 HIS A N 1
ATOM 1359 C CA . HIS A 1 178 ? 4.875 39.499 -6.876 1.00 56.22 178 HIS A CA 1
ATOM 1360 C C . HIS A 1 178 ? 4.457 40.530 -7.942 1.00 56.22 178 HIS A C 1
ATOM 1362 O O . HIS A 1 178 ? 3.374 41.113 -7.848 1.00 56.22 178 HIS A O 1
ATOM 1368 N N . ASP A 1 179 ? 5.275 40.725 -8.977 1.00 60.62 179 ASP A N 1
ATOM 1369 C CA . ASP A 1 179 ? 5.003 41.690 -10.047 1.00 60.62 179 ASP A CA 1
ATOM 1370 C C . ASP A 1 179 ? 3.860 41.233 -10.980 1.00 60.62 179 ASP A C 1
ATOM 1372 O O . ASP A 1 179 ? 3.065 42.063 -11.428 1.00 60.62 179 ASP A O 1
ATOM 1376 N N . LEU A 1 180 ? 3.706 39.919 -11.209 1.00 56.31 180 LEU A N 1
ATOM 1377 C CA . LEU A 1 180 ? 2.587 39.347 -11.978 1.00 56.31 180 LEU A CA 1
ATOM 1378 C C . LEU A 1 180 ? 1.230 39.486 -11.270 1.00 56.31 180 LEU A C 1
ATOM 1380 O O . LEU A 1 180 ? 0.209 39.601 -11.945 1.00 56.31 180 LEU A O 1
ATOM 1384 N N . TYR A 1 181 ? 1.212 39.496 -9.934 1.00 54.66 181 TYR A N 1
ATOM 1385 C CA . TYR A 1 181 ? -0.025 39.539 -9.141 1.00 54.66 181 TYR A CA 1
ATOM 1386 C C . TYR A 1 181 ? -0.318 40.899 -8.483 1.00 54.66 181 TYR A C 1
ATOM 1388 O O . TYR A 1 181 ? -1.396 41.069 -7.917 1.00 54.66 181 TYR A O 1
ATOM 1396 N N . SER A 1 182 ? 0.583 41.884 -8.587 1.00 57.44 182 SER A N 1
ATOM 1397 C CA . SER A 1 182 ? 0.364 43.243 -8.052 1.00 57.44 182 SER A CA 1
ATOM 1398 C C . SER A 1 182 ? -0.185 44.244 -9.074 1.00 57.44 182 SER A C 1
ATOM 1400 O O . SER A 1 182 ? -0.515 45.369 -8.702 1.00 57.44 182 SER A O 1
ATOM 1402 N N . THR A 1 183 ? -0.326 43.870 -10.351 1.00 43.06 183 THR A N 1
ATOM 1403 C CA . THR A 1 183 ? -1.036 44.713 -11.328 1.00 43.06 183 THR A CA 1
ATOM 1404 C C . THR A 1 183 ? -2.534 44.427 -11.261 1.00 43.06 183 THR A C 1
ATOM 1406 O O . THR A 1 183 ? -3.081 43.649 -12.036 1.00 43.06 183 THR A O 1
ATOM 1409 N N . THR A 1 184 ? -3.219 45.084 -10.330 1.00 48.06 184 THR A N 1
ATOM 1410 C CA . THR A 1 184 ? -4.645 45.393 -10.480 1.00 48.06 184 THR A CA 1
ATOM 1411 C C . THR A 1 184 ? -4.771 46.719 -11.219 1.00 48.06 184 THR A C 1
ATOM 1413 O O . THR A 1 184 ? -4.890 47.766 -10.590 1.00 48.06 184 THR A O 1
ATOM 1416 N N . ASP A 1 185 ? -4.748 46.673 -12.550 1.00 53.28 185 ASP A N 1
ATOM 1417 C CA . ASP A 1 185 ? -5.377 47.707 -13.376 1.00 53.28 185 ASP A CA 1
ATOM 1418 C C . ASP A 1 185 ? -6.262 47.037 -14.428 1.00 53.28 185 ASP A C 1
ATOM 1420 O O . ASP A 1 185 ? -5.904 46.825 -15.583 1.00 53.28 185 ASP A O 1
ATOM 1424 N N . ALA A 1 186 ? -7.413 46.586 -13.945 1.00 43.03 186 ALA A N 1
ATOM 1425 C CA . ALA A 1 186 ? -8.600 46.346 -14.746 1.00 43.03 186 ALA A CA 1
ATOM 1426 C C . ALA A 1 186 ? -9.809 46.496 -13.818 1.00 43.03 186 ALA A C 1
ATOM 1428 O O . ALA A 1 186 ? -10.620 45.586 -13.649 1.00 43.03 186 ALA A O 1
ATOM 1429 N N . THR A 1 187 ? -9.938 47.668 -13.190 1.00 42.97 187 THR A N 1
ATOM 1430 C CA . THR A 1 187 ? -11.277 48.196 -12.937 1.00 42.97 187 THR A CA 1
ATOM 1431 C C . THR A 1 187 ? -11.895 48.418 -14.312 1.00 42.97 187 THR A C 1
ATOM 1433 O O . THR A 1 187 ? -11.686 49.450 -14.944 1.00 42.97 187 THR A O 1
ATOM 1436 N N . LEU A 1 188 ? -12.584 47.395 -14.824 1.00 40.06 188 LEU A N 1
ATOM 1437 C CA . LEU A 1 188 ? -13.540 47.563 -15.905 1.00 40.06 188 LEU A CA 1
ATOM 1438 C C . LEU A 1 188 ? -14.621 48.500 -15.372 1.00 40.06 188 LEU A C 1
ATOM 1440 O O . LEU A 1 188 ? -15.570 48.071 -14.716 1.00 40.06 188 LEU A O 1
ATOM 1444 N N . ASP A 1 189 ? -14.421 49.792 -15.623 1.00 40.34 189 ASP A N 1
ATOM 1445 C CA . ASP A 1 189 ? -15.453 50.808 -15.563 1.00 40.34 189 ASP A CA 1
ATOM 1446 C C . ASP A 1 189 ? -16.594 50.342 -16.463 1.00 40.34 189 ASP A C 1
ATOM 1448 O O . ASP A 1 189 ? -16.563 50.454 -17.690 1.00 40.34 189 ASP A O 1
ATOM 1452 N N . MET A 1 190 ? -17.617 49.778 -15.829 1.00 46.41 190 MET A N 1
ATOM 1453 C CA . MET A 1 190 ? -18.904 49.528 -16.444 1.00 46.41 190 MET A CA 1
ATOM 1454 C C . MET A 1 190 ? -19.584 50.887 -16.611 1.00 46.41 190 MET A C 1
ATOM 1456 O O . MET A 1 190 ? -20.419 51.295 -15.806 1.00 46.41 190 MET A O 1
ATOM 1460 N N . LYS A 1 191 ? -19.162 51.626 -17.640 1.00 39.78 191 LYS A N 1
ATOM 1461 C CA . LYS A 1 191 ? -19.843 52.828 -18.099 1.00 39.78 191 LYS A CA 1
ATOM 1462 C C . LYS A 1 191 ? -20.932 52.401 -19.075 1.00 39.78 191 LYS A C 1
ATOM 1464 O O . LYS A 1 191 ? -20.673 51.990 -20.201 1.00 39.78 191 LYS A O 1
ATOM 1469 N N . THR A 1 192 ? -22.160 52.444 -18.582 1.00 44.44 192 THR A N 1
ATOM 1470 C CA . THR A 1 192 ? -23.376 52.510 -19.386 1.00 44.44 192 THR A CA 1
ATOM 1471 C C . THR A 1 192 ? -23.352 53.803 -20.198 1.00 44.44 192 THR A C 1
ATOM 1473 O O . THR A 1 192 ? -23.562 54.864 -19.617 1.00 44.44 192 THR A O 1
ATOM 1476 N N . ASP A 1 193 ? -23.116 53.710 -21.505 1.00 40.78 193 ASP A N 1
ATOM 1477 C CA . ASP A 1 193 ? -23.460 54.770 -22.458 1.00 40.78 193 ASP A CA 1
ATOM 1478 C C . ASP A 1 193 ? -24.622 54.272 -23.328 1.00 40.78 193 ASP A C 1
ATOM 1480 O O . ASP A 1 193 ? -24.452 53.625 -24.362 1.00 40.78 193 ASP A O 1
ATOM 1484 N N . ASP A 1 194 ? -25.828 54.569 -22.839 1.00 46.47 194 ASP A N 1
ATOM 1485 C CA . ASP A 1 194 ? -26.975 54.888 -23.680 1.00 46.47 194 ASP A CA 1
ATOM 1486 C C . ASP A 1 194 ? -26.673 56.229 -24.368 1.00 46.47 194 ASP A C 1
ATOM 1488 O O . ASP A 1 194 ? -26.892 57.286 -23.782 1.00 46.47 194 ASP A O 1
ATOM 1492 N N . GLU A 1 195 ? -26.209 56.204 -25.617 1.00 44.50 195 GLU A N 1
ATOM 1493 C CA . GLU A 1 195 ? -26.412 57.326 -26.538 1.00 44.50 195 GLU A CA 1
ATOM 1494 C C . GLU A 1 195 ? -26.925 56.819 -27.888 1.00 44.50 195 GLU A C 1
ATOM 1496 O O . GLU A 1 195 ? -26.231 56.238 -28.723 1.00 44.50 195 GLU A O 1
ATOM 1501 N N . ILE A 1 196 ? -28.220 57.059 -28.060 1.00 38.94 196 ILE A N 1
ATOM 1502 C CA . ILE A 1 196 ? -28.918 57.175 -29.328 1.00 38.94 196 ILE A CA 1
ATOM 1503 C C . ILE A 1 196 ? -28.296 58.352 -30.090 1.00 38.94 196 ILE A C 1
ATOM 1505 O O . ILE A 1 196 ? -28.430 59.476 -29.629 1.00 38.94 196 ILE A O 1
ATOM 1509 N N . GLU A 1 197 ? -27.731 58.125 -31.279 1.00 38.69 197 GLU A N 1
ATOM 1510 C CA . GLU A 1 197 ? -28.021 58.952 -32.459 1.00 38.69 197 GLU A CA 1
ATOM 1511 C C . GLU A 1 197 ? -27.480 58.345 -33.771 1.00 38.69 197 GLU A C 1
ATOM 1513 O O . GLU A 1 197 ? -26.317 57.981 -33.904 1.00 38.69 197 GLU A O 1
ATOM 1518 N N . HIS A 1 198 ? -28.370 58.333 -34.769 1.00 38.00 198 HIS A N 1
ATOM 1519 C CA . HIS A 1 198 ? -28.099 58.395 -36.210 1.00 38.00 198 HIS A CA 1
ATOM 1520 C C . HIS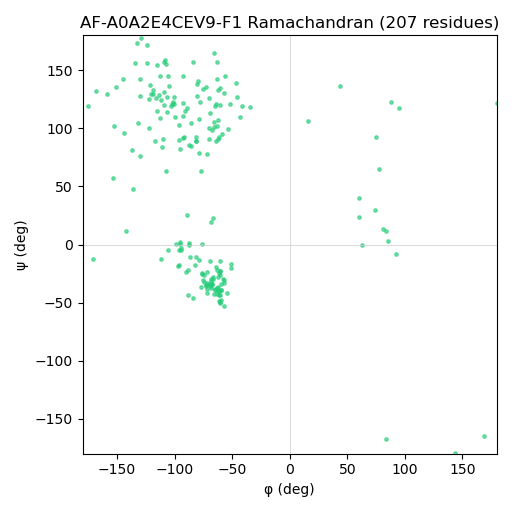 A 1 198 ? -27.601 57.132 -36.937 1.00 38.00 198 HIS A C 1
ATOM 1522 O O . HIS A 1 198 ? -26.586 57.131 -37.628 1.00 38.00 198 HIS A O 1
ATOM 1528 N N . VAL A 1 199 ? -28.465 56.111 -36.975 1.00 34.62 199 VAL A N 1
ATOM 1529 C CA . VAL A 1 199 ? -28.695 55.370 -38.230 1.00 34.62 199 VAL A CA 1
ATOM 1530 C C . VAL A 1 199 ? -29.869 56.035 -38.941 1.00 34.62 199 VAL A C 1
ATOM 1532 O O . VAL A 1 199 ? -31.035 55.744 -38.680 1.00 34.62 199 VAL A O 1
ATOM 1535 N N . GLY A 1 200 ? -29.540 56.979 -39.812 1.00 34.22 200 GLY A N 1
ATOM 1536 C CA . GLY A 1 200 ? -30.479 57.642 -40.697 1.00 34.22 200 GLY A CA 1
ATOM 1537 C C . GLY A 1 200 ? -29.860 57.771 -42.074 1.00 34.22 200 GLY A C 1
ATOM 1538 O O . GLY A 1 200 ? -29.358 58.831 -42.407 1.00 34.22 200 GLY A O 1
ATOM 1539 N N . ASP A 1 201 ? -29.913 56.700 -42.865 1.00 37.50 201 ASP A N 1
ATOM 1540 C CA . ASP A 1 201 ? -30.128 56.872 -44.297 1.00 37.50 201 ASP A CA 1
ATOM 1541 C C . ASP A 1 201 ? -31.007 55.739 -44.852 1.00 37.50 201 ASP A C 1
ATOM 1543 O O . ASP A 1 201 ? -30.578 54.631 -45.166 1.00 37.50 201 ASP A O 1
ATOM 1547 N N . LEU A 1 202 ? -32.291 56.102 -44.906 1.00 34.25 202 LEU A N 1
ATOM 1548 C CA . LEU A 1 202 ? -33.225 55.890 -46.010 1.00 34.25 202 LEU A CA 1
ATOM 1549 C C . LEU A 1 202 ? -33.780 54.476 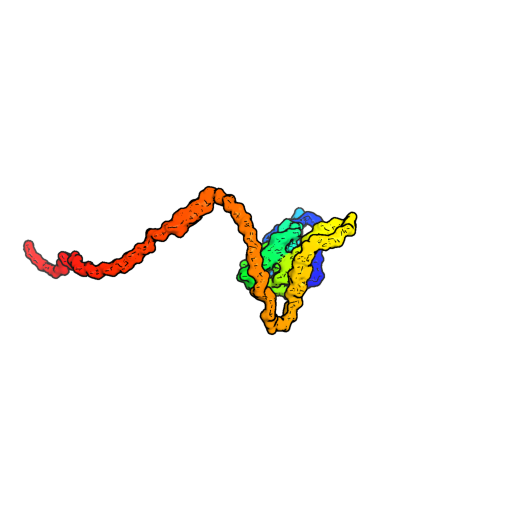-46.243 1.00 34.25 202 LEU A C 1
ATOM 1551 O O . LEU A 1 202 ? -33.318 53.680 -47.058 1.00 34.25 202 LEU A O 1
ATOM 1555 N N . LEU A 1 203 ? -34.938 54.265 -45.608 1.00 36.16 203 LEU A N 1
ATOM 1556 C CA . LEU A 1 203 ? -36.006 53.406 -46.111 1.00 36.16 203 LEU A CA 1
ATOM 1557 C C . LEU A 1 203 ? -36.453 53.858 -47.509 1.00 36.16 203 LEU A C 1
ATOM 1559 O O . LEU A 1 203 ? -36.484 55.044 -47.833 1.00 36.16 203 LEU A O 1
ATOM 1563 N N . GLY A 1 204 ? -36.815 52.867 -48.321 1.00 34.28 204 GLY A N 1
ATOM 1564 C CA . GLY A 1 204 ? -37.059 53.010 -49.748 1.00 34.28 204 GLY A CA 1
ATOM 1565 C C . GLY A 1 204 ? -38.258 53.871 -50.135 1.00 34.28 204 GLY A C 1
ATOM 1566 O O . GLY A 1 204 ? -39.173 54.085 -49.352 1.00 34.28 204 GLY A O 1
ATOM 1567 N N . SER A 1 205 ? -38.300 54.251 -51.412 1.00 36.50 205 SER A N 1
ATOM 1568 C CA . SER A 1 205 ? -39.440 53.990 -52.302 1.00 36.50 205 SER A CA 1
ATOM 1569 C C . SER A 1 205 ? -39.164 54.564 -53.697 1.00 36.50 205 SER A C 1
ATOM 1571 O O . SER A 1 205 ? -38.954 55.757 -53.853 1.00 36.50 205 SER A O 1
ATOM 1573 N N . LYS A 1 206 ? -39.200 53.668 -54.687 1.00 39.56 206 LYS A N 1
ATOM 1574 C CA . LYS A 1 206 ? -39.773 53.797 -56.038 1.00 39.56 206 LYS A CA 1
ATOM 1575 C C . LYS A 1 206 ? -39.551 55.072 -56.885 1.00 39.56 206 LYS A C 1
ATOM 1577 O O . LYS A 1 206 ? -39.968 56.168 -56.544 1.00 39.56 206 LYS A O 1
ATOM 1582 N N . ASN A 1 207 ? -39.254 54.749 -58.148 1.00 31.91 207 ASN A N 1
ATOM 1583 C CA . ASN A 1 207 ? -39.812 55.311 -59.385 1.00 31.91 207 ASN A CA 1
ATOM 1584 C C . ASN A 1 207 ? -39.080 56.465 -60.102 1.00 31.91 207 ASN A C 1
ATOM 1586 O O . ASN A 1 207 ? -39.135 57.613 -59.691 1.00 31.91 207 ASN A O 1
ATOM 1590 N N . SER A 1 208 ? -38.679 56.113 -61.330 1.00 37.28 208 SER A N 1
ATOM 1591 C CA . SER A 1 208 ? -39.031 56.786 -62.589 1.00 37.28 208 SER A CA 1
ATOM 1592 C C . SER A 1 208 ? -38.178 57.961 -63.090 1.00 37.28 208 SER A C 1
ATOM 1594 O O . SER A 1 208 ? -38.171 59.032 -62.497 1.00 37.28 208 SER A O 1
ATOM 1596 N N . VAL A 1 209 ? -37.696 57.731 -64.324 1.00 38.03 209 VAL A N 1
ATOM 1597 C CA . VAL A 1 209 ? -37.168 58.639 -65.369 1.00 38.03 209 VAL A CA 1
ATOM 1598 C C . VAL A 1 209 ? -35.734 59.124 -65.199 1.00 38.03 209 VAL A C 1
ATOM 1600 O O . VAL A 1 209 ? -35.453 59.895 -64.263 1.00 38.03 209 VAL A O 1
#

Solvent-accessible surface area (backbone atoms only — not comparable to full-atom values): 13416 Å² total; per-residue (Å²): 122,54,74,45,81,44,83,43,58,78,86,67,77,49,82,75,94,68,78,63,46,77,49,84,66,45,74,57,98,84,37,46,19,49,30,39,37,39,97,76,26,36,41,34,39,36,41,72,40,68,47,26,34,58,71,42,34,49,24,19,65,67,78,84,57,68,52,74,64,26,24,47,52,22,50,50,43,31,71,76,71,40,40,78,50,70,91,76,58,49,85,88,74,46,82,74,51,20,40,14,42,80,58,80,59,41,26,45,73,65,26,23,47,52,26,52,53,51,43,61,57,68,73,52,66,98,79,66,98,63,78,77,81,60,59,80,63,55,64,59,58,62,69,66,65,66,84,70,88,77,92,75,93,75,85,85,80,74,86,74,84,74,88,73,81,76,77,81,77,82,51,83,66,58,57,58,55,50,59,70,71,64,70,83,83,73,85,75,76,84,72,85,78,90,73,91,83,82,94,78,84,76,82,85,81,88,82,85,136

Mean predicted aligned error: 18.04 Å

Foldseek 3Di:
DDEEEEEEELPDADADDDDWAWDQWDQDPQATWTWIDDPVGIYTYGYLLNLADRHARQPFLRPPDQDLVSLVVLVVCCVPPNWAADSGDDSVPNPNTRQCSVSPRTRDNVSSVVSVVVVVVVPDPPDDDDDPPPVPCVVVVVVVPPPPDDDDDDPPPDPDDDPDPPPPPPDPVVVVVCVVPPPPDPPPPPDDDPDDDDPDDDDDDDDDD

Nearest PDB structures (foldseek):
  8hdo-assembly1_A  TM=4.670E-01  e=1.127E+00  Homo sapiens

Secondary structure (DSSP, 8-state):
-EEEEEEE-TTPPPP--S--EEEEEEEETTEEEEEEE-SSEEEEEEES-TTS-SS-TT-SS-SSS--HHHHHHHHHHHHHH-SB--SS--TTT-TT----SS-SSB--HHHHHHHHHHHHHHTS-TT--------TTHHHHHTT---------STTS--------------HHHHHHHHHHS------------------S--------

pLDDT: mean 71.11, std 23.65, range [31.91, 98.0]